Protein AF-A0A368GN37-F1 (afdb_monomer_lite)

Structure (mmCIF, N/CA/C/O backbone):
data_AF-A0A368GN37-F1
#
_entry.id   AF-A0A368GN37-F1
#
loop_
_atom_site.group_PDB
_atom_site.id
_atom_site.type_symbol
_atom_site.label_atom_id
_atom_site.label_alt_id
_atom_site.label_comp_id
_atom_site.label_asym_id
_atom_site.label_entity_id
_atom_site.label_seq_id
_atom_site.pdbx_PDB_ins_code
_atom_site.Cartn_x
_atom_site.Cartn_y
_atom_site.Cartn_z
_atom_site.occupancy
_atom_site.B_iso_or_equiv
_atom_site.auth_seq_id
_atom_site.auth_comp_id
_atom_site.auth_asym_id
_atom_site.auth_atom_id
_atom_site.pdbx_PDB_model_num
ATOM 1 N N . MET A 1 1 ? 44.442 -52.681 -58.283 1.00 58.66 1 MET A N 1
ATOM 2 C CA . MET A 1 1 ? 44.662 -51.226 -58.099 1.00 58.66 1 MET A CA 1
ATOM 3 C C . MET A 1 1 ? 44.224 -50.873 -56.686 1.00 58.66 1 MET A C 1
ATOM 5 O O . MET A 1 1 ? 43.130 -51.268 -56.316 1.00 58.66 1 MET A O 1
ATOM 9 N N . GLY A 1 2 ? 45.077 -50.246 -55.872 1.00 82.31 2 GLY A N 1
ATOM 10 C CA . GLY A 1 2 ? 44.754 -49.971 -54.465 1.00 82.31 2 GLY A CA 1
ATOM 11 C C . GLY A 1 2 ? 43.653 -48.916 -54.324 1.00 82.31 2 GLY A C 1
ATOM 12 O O . GLY A 1 2 ? 43.680 -47.910 -55.033 1.00 82.31 2 GLY A O 1
ATOM 13 N N . ALA A 1 3 ? 42.714 -49.125 -53.399 1.00 83.00 3 ALA A N 1
ATOM 14 C CA . ALA A 1 3 ? 41.571 -48.235 -53.163 1.00 83.00 3 ALA A CA 1
ATOM 15 C C . ALA A 1 3 ? 41.978 -46.760 -52.949 1.00 83.00 3 ALA A C 1
ATOM 17 O O . ALA A 1 3 ? 41.299 -45.848 -53.412 1.00 83.00 3 ALA A O 1
ATOM 18 N N . LEU A 1 4 ? 43.143 -46.514 -52.338 1.00 87.06 4 LEU A N 1
ATOM 19 C CA . LEU A 1 4 ? 43.701 -45.170 -52.136 1.00 87.06 4 LEU A CA 1
ATOM 20 C C . LEU A 1 4 ? 44.080 -44.457 -53.443 1.00 87.06 4 LEU A C 1
ATOM 22 O O . LEU A 1 4 ? 43.890 -43.248 -53.567 1.00 87.06 4 LEU A O 1
ATOM 26 N N . ALA A 1 5 ? 44.583 -45.192 -54.439 1.00 87.25 5 ALA A N 1
ATOM 27 C CA . ALA A 1 5 ? 44.913 -44.618 -55.743 1.00 87.25 5 ALA A CA 1
ATOM 28 C C . ALA A 1 5 ? 43.641 -44.217 -56.505 1.00 87.25 5 ALA A C 1
ATOM 30 O O . ALA A 1 5 ? 43.610 -43.170 -57.150 1.00 87.25 5 ALA A O 1
ATOM 31 N N . GLN A 1 6 ? 42.574 -45.012 -56.376 1.00 87.00 6 GLN A N 1
ATOM 32 C CA . GLN A 1 6 ? 41.261 -44.680 -56.931 1.00 87.00 6 GLN A CA 1
ATOM 33 C C . GLN A 1 6 ? 40.631 -43.474 -56.220 1.00 87.00 6 GLN A C 1
ATOM 35 O O . GLN A 1 6 ? 40.159 -42.563 -56.895 1.00 87.00 6 GLN A O 1
ATOM 40 N N . LEU A 1 7 ? 40.701 -43.400 -54.887 1.00 89.81 7 LEU A N 1
ATOM 41 C CA . LEU A 1 7 ? 40.220 -42.249 -54.115 1.00 89.81 7 LEU A CA 1
ATOM 42 C C . LEU A 1 7 ? 40.955 -40.957 -54.497 1.00 89.81 7 LEU A C 1
ATOM 44 O O . LEU A 1 7 ? 40.316 -39.929 -54.715 1.00 89.81 7 LEU A O 1
ATOM 48 N N . ARG A 1 8 ? 42.282 -41.009 -54.671 1.00 91.81 8 ARG A N 1
ATOM 49 C CA . ARG A 1 8 ? 43.074 -39.855 -55.129 1.00 91.81 8 ARG A CA 1
ATOM 50 C C . ARG A 1 8 ? 42.639 -39.374 -56.512 1.00 91.81 8 ARG A C 1
ATOM 52 O O . ARG A 1 8 ? 42.532 -38.171 -56.730 1.00 91.81 8 ARG A O 1
ATOM 59 N N . LEU A 1 9 ? 42.383 -40.296 -57.440 1.00 89.31 9 LEU A N 1
ATOM 60 C CA . LEU A 1 9 ? 41.909 -39.955 -58.784 1.00 89.31 9 LEU A CA 1
ATOM 61 C C . LEU A 1 9 ? 40.504 -39.345 -58.757 1.00 89.31 9 LEU A C 1
ATOM 63 O O . LEU A 1 9 ? 40.244 -38.397 -59.495 1.00 89.31 9 LEU A O 1
ATOM 67 N N . LEU A 1 10 ? 39.620 -39.844 -57.891 1.00 88.88 10 LEU A N 1
ATOM 68 C CA . LEU A 1 10 ? 38.272 -39.300 -57.716 1.00 88.88 10 LEU A CA 1
ATOM 69 C C . LEU A 1 10 ? 38.299 -37.887 -57.117 1.00 88.88 10 LEU A C 1
ATOM 71 O O . LEU A 1 10 ? 37.650 -36.995 -57.659 1.00 88.88 10 LEU A O 1
ATOM 75 N N . LEU A 1 11 ? 39.100 -37.652 -56.073 1.00 90.56 11 LEU A N 1
ATOM 76 C CA . LEU A 1 11 ? 39.287 -36.314 -55.500 1.00 90.56 11 LEU A CA 1
ATOM 77 C C . LEU A 1 11 ? 39.900 -35.346 -56.515 1.00 90.56 11 LEU A C 1
ATOM 79 O O . LEU A 1 11 ? 39.409 -34.233 -56.668 1.00 90.56 11 LEU A O 1
ATOM 83 N N . TRP A 1 12 ? 40.920 -35.781 -57.261 1.00 91.69 12 TRP A N 1
ATOM 84 C CA . TRP A 1 12 ? 41.546 -34.969 -58.308 1.00 91.69 12 TRP A CA 1
ATOM 85 C C . TRP A 1 12 ? 40.565 -34.610 -59.429 1.00 91.69 12 TRP A C 1
ATOM 87 O O . TRP A 1 12 ? 40.550 -33.476 -59.906 1.00 91.69 12 TRP A O 1
ATOM 97 N N . LYS A 1 13 ? 39.709 -35.558 -59.829 1.00 89.38 13 LYS A N 1
ATOM 98 C CA . LYS A 1 13 ? 38.659 -35.327 -60.825 1.00 89.38 13 LYS A CA 1
ATOM 99 C C . LYS A 1 13 ? 37.629 -34.309 -60.330 1.00 89.38 13 LYS A C 1
ATOM 101 O O . LYS A 1 13 ? 37.296 -33.397 -61.082 1.00 89.38 13 LYS A O 1
ATOM 106 N N . ASN A 1 14 ? 37.156 -34.440 -59.090 1.00 84.50 14 ASN A N 1
ATOM 107 C CA . ASN A 1 14 ? 36.196 -33.501 -58.499 1.00 84.50 14 ASN A CA 1
ATOM 108 C C . ASN A 1 14 ? 36.808 -32.104 -58.314 1.00 84.50 14 ASN A C 1
ATOM 110 O O . ASN A 1 14 ? 36.176 -31.110 -58.656 1.00 84.50 14 ASN A O 1
ATOM 114 N N . TRP A 1 15 ? 38.070 -32.031 -57.891 1.00 84.69 15 TRP A N 1
ATOM 115 C CA . TRP A 1 15 ? 38.825 -30.782 -57.782 1.00 84.69 15 TRP A CA 1
ATOM 116 C C . TRP A 1 15 ? 38.981 -30.070 -59.135 1.00 84.69 15 TRP A C 1
ATOM 118 O O . TRP A 1 15 ? 38.686 -28.884 -59.267 1.00 84.69 15 TRP A O 1
ATOM 128 N N . LEU A 1 16 ? 39.372 -30.806 -60.183 1.00 84.12 16 LEU A N 1
ATOM 129 C CA . LEU A 1 16 ? 39.440 -30.277 -61.551 1.00 84.12 16 LEU A CA 1
ATOM 130 C C . LEU A 1 16 ? 38.079 -29.799 -62.062 1.00 84.12 16 LEU A C 1
ATOM 132 O O . LEU A 1 16 ? 38.025 -28.840 -62.831 1.00 84.12 16 LEU A O 1
ATOM 136 N N . HIS A 1 17 ? 36.990 -30.464 -61.672 1.00 81.19 17 HIS A N 1
ATOM 137 C CA . HIS A 1 17 ? 35.640 -30.044 -62.034 1.00 81.19 17 HIS A CA 1
ATOM 138 C C . HIS A 1 17 ? 35.285 -28.702 -61.382 1.00 81.19 17 HIS A C 1
ATOM 140 O O . HIS A 1 17 ? 34.833 -27.797 -62.078 1.00 81.19 17 HIS A O 1
ATOM 146 N N . GLN A 1 18 ? 35.609 -28.534 -60.098 1.00 77.94 18 GLN A N 1
ATOM 147 C CA . GLN A 1 18 ? 35.370 -27.303 -59.341 1.00 77.94 18 GLN A CA 1
ATOM 148 C C . GLN A 1 18 ? 36.210 -26.112 -59.853 1.00 77.94 18 GLN A C 1
ATOM 150 O O . GLN A 1 18 ? 35.733 -24.978 -59.859 1.00 77.94 18 GLN A O 1
ATOM 155 N N . ILE A 1 19 ? 37.420 -26.357 -60.382 1.00 81.44 19 ILE A N 1
ATOM 156 C CA . ILE A 1 19 ? 38.242 -25.336 -61.072 1.00 81.44 19 ILE A CA 1
ATOM 157 C C . ILE A 1 19 ? 37.618 -24.892 -62.408 1.00 81.44 19 ILE A C 1
ATOM 159 O O . ILE A 1 19 ? 37.764 -23.738 -62.808 1.00 81.44 19 ILE A O 1
ATOM 163 N N . ARG A 1 20 ? 36.919 -25.789 -63.116 1.00 84.75 20 ARG A N 1
ATOM 164 C CA . ARG A 1 20 ? 36.305 -25.501 -64.428 1.00 84.75 20 ARG A CA 1
ATOM 165 C C . ARG A 1 20 ? 34.973 -24.760 -64.332 1.00 84.75 20 ARG A C 1
ATOM 167 O O . ARG A 1 20 ? 34.531 -24.206 -65.334 1.00 84.75 20 ARG A O 1
ATOM 174 N N . SER A 1 21 ? 34.363 -24.715 -63.151 1.00 85.81 21 SER A N 1
ATOM 175 C CA . SER A 1 21 ? 33.169 -23.924 -62.841 1.00 85.81 21 SER A CA 1
ATOM 176 C C . SER A 1 21 ? 33.505 -22.774 -61.876 1.00 85.81 21 SER A C 1
ATOM 178 O O . SER A 1 21 ? 32.954 -22.721 -60.774 1.00 85.81 21 SER A O 1
ATOM 180 N N . PRO A 1 22 ? 34.401 -21.841 -62.254 1.00 81.75 22 PRO A N 1
ATOM 181 C CA . PRO A 1 22 ? 34.971 -20.857 -61.329 1.00 81.75 22 PRO A CA 1
ATOM 182 C C . PRO A 1 22 ? 33.909 -19.959 -60.687 1.00 81.75 22 PRO A C 1
ATOM 184 O O . PRO A 1 22 ? 34.042 -19.577 -59.530 1.00 81.75 22 PRO A O 1
ATOM 187 N N . TRP A 1 23 ? 32.825 -19.666 -61.411 1.00 84.44 23 TRP A N 1
ATOM 188 C CA . TRP A 1 23 ? 31.728 -18.841 -60.909 1.00 84.44 23 TRP A CA 1
ATOM 189 C C . TRP A 1 23 ? 30.905 -19.525 -59.811 1.00 84.44 23 TRP A C 1
ATOM 191 O O . TRP A 1 23 ? 30.542 -18.890 -58.825 1.00 84.44 23 TRP A O 1
ATOM 201 N N . PHE A 1 24 ? 30.639 -20.826 -59.960 1.00 85.19 24 PHE A N 1
ATOM 202 C CA . PHE A 1 24 ? 29.888 -21.598 -58.969 1.00 85.19 24 PHE A CA 1
ATOM 203 C C . PHE A 1 24 ? 30.679 -21.713 -57.662 1.00 85.19 24 PHE A C 1
ATOM 205 O O . PHE A 1 24 ? 30.163 -21.389 -56.598 1.00 85.19 24 PHE A O 1
ATOM 212 N N . THR A 1 25 ? 31.963 -22.059 -57.767 1.00 85.25 25 THR A N 1
ATOM 213 C CA . THR A 1 25 ? 32.883 -22.151 -56.627 1.00 85.25 25 THR A CA 1
ATOM 214 C C . THR A 1 25 ? 33.053 -20.800 -55.931 1.00 85.25 25 THR A C 1
ATOM 216 O O . THR A 1 25 ? 33.043 -20.730 -54.708 1.00 85.25 25 THR A O 1
ATOM 219 N N . LEU A 1 26 ? 33.155 -19.699 -56.686 1.00 89.06 26 LEU A N 1
ATOM 220 C CA . LEU A 1 26 ? 33.231 -18.354 -56.110 1.00 89.06 26 LEU A CA 1
ATOM 221 C C . LEU A 1 26 ? 31.980 -18.022 -55.291 1.00 89.06 26 LEU A C 1
ATOM 223 O O . LEU A 1 26 ? 32.107 -17.535 -54.172 1.00 89.06 26 LEU A O 1
ATOM 227 N N . MET A 1 27 ? 30.786 -18.308 -55.816 1.00 90.69 27 MET A N 1
ATOM 228 C CA . MET A 1 27 ? 29.525 -18.057 -55.109 1.00 90.69 27 MET A CA 1
ATOM 229 C C . MET A 1 27 ? 29.357 -18.940 -53.868 1.00 90.69 27 MET A C 1
ATOM 231 O O . MET A 1 27 ? 28.872 -18.456 -52.847 1.00 90.69 27 MET A O 1
ATOM 235 N N . GLU A 1 28 ? 29.812 -20.195 -53.924 1.00 89.50 28 GLU A N 1
ATOM 236 C CA . GLU A 1 28 ? 29.809 -21.134 -52.794 1.00 89.50 28 GLU A CA 1
ATOM 237 C C . GLU A 1 28 ? 30.607 -20.600 -51.592 1.00 89.50 28 GLU A C 1
ATOM 239 O O . GLU A 1 28 ? 30.175 -20.762 -50.454 1.00 89.50 28 GLU A O 1
ATOM 244 N N . PHE A 1 29 ? 31.717 -19.892 -51.829 1.00 90.12 29 PHE A N 1
ATOM 245 C CA . PHE A 1 29 ? 32.485 -19.227 -50.768 1.00 90.12 29 PHE A CA 1
ATOM 246 C C . PHE A 1 29 ? 31.972 -17.823 -50.431 1.00 90.12 29 PHE A C 1
ATOM 248 O O . PHE A 1 29 ? 31.951 -17.430 -49.263 1.00 90.12 29 PHE A O 1
ATOM 255 N N . PHE A 1 30 ? 31.562 -17.051 -51.437 1.00 94.06 30 PHE A N 1
ATOM 256 C CA . PHE A 1 30 ? 31.175 -15.655 -51.261 1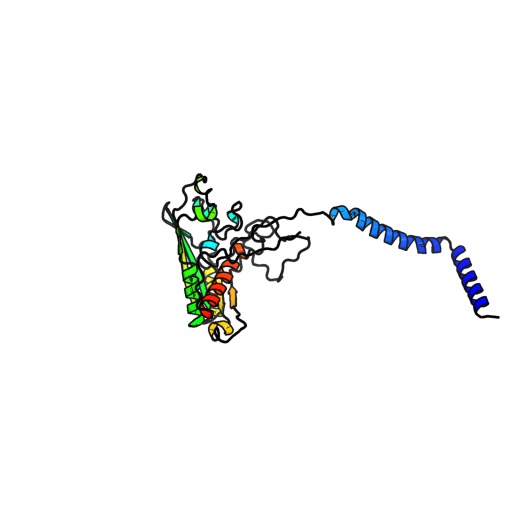.00 94.06 30 PHE A CA 1
ATOM 257 C C . PHE A 1 30 ? 29.865 -15.507 -50.488 1.00 94.06 30 PHE A C 1
ATOM 259 O O . PHE A 1 30 ? 29.777 -14.644 -49.621 1.00 94.06 30 PHE A O 1
ATOM 266 N N . ILE A 1 31 ? 28.862 -16.348 -50.755 1.00 93.88 31 ILE A N 1
ATOM 267 C CA . ILE A 1 31 ? 27.545 -16.237 -50.111 1.00 93.88 31 ILE A CA 1
ATOM 268 C C . ILE A 1 31 ? 27.644 -16.443 -48.587 1.00 93.88 31 ILE A C 1
ATOM 270 O O . ILE A 1 31 ? 27.185 -15.562 -47.855 1.00 93.88 31 ILE A O 1
ATOM 274 N N . PRO A 1 32 ? 28.270 -17.520 -48.065 1.00 94.38 32 PRO A N 1
ATOM 275 C CA . PRO A 1 32 ? 28.460 -17.673 -46.624 1.00 94.38 32 PRO A CA 1
ATOM 276 C C . PRO A 1 32 ? 29.278 -16.532 -46.015 1.00 94.38 32 PRO A C 1
ATOM 278 O O . PRO A 1 32 ? 28.931 -16.029 -44.949 1.00 94.38 32 PRO A O 1
ATOM 281 N N . LEU A 1 33 ? 30.334 -16.085 -46.701 1.00 95.62 33 LEU A N 1
ATOM 282 C CA . LEU A 1 33 ? 31.207 -15.024 -46.201 1.00 95.62 33 LEU A CA 1
ATOM 283 C C . LEU A 1 33 ? 30.486 -13.672 -46.141 1.00 95.62 33 LEU A C 1
ATOM 285 O O . LEU A 1 33 ? 30.645 -12.941 -45.167 1.00 95.62 33 LEU A O 1
ATOM 289 N N . LEU A 1 34 ? 29.641 -13.373 -47.127 1.00 95.62 34 LEU A N 1
ATOM 290 C CA . LEU A 1 34 ? 28.786 -12.191 -47.149 1.00 95.62 34 LEU A CA 1
ATOM 291 C C . LEU A 1 34 ? 27.745 -12.235 -46.025 1.00 95.62 34 LEU A C 1
ATOM 293 O O . LEU A 1 34 ? 27.585 -11.245 -45.320 1.00 95.62 34 LEU A O 1
ATOM 297 N N . LEU A 1 35 ? 27.076 -13.370 -45.803 1.00 95.12 35 LEU A N 1
ATOM 298 C CA . LEU A 1 35 ? 26.099 -13.510 -44.714 1.00 95.12 35 LEU A CA 1
ATOM 299 C C . LEU A 1 35 ? 26.748 -13.344 -43.332 1.00 95.12 35 LEU A C 1
ATOM 301 O O . LEU A 1 35 ? 26.211 -12.632 -42.482 1.00 95.12 35 LEU A O 1
ATOM 305 N N . ILE A 1 36 ? 27.927 -13.939 -43.122 1.00 96.00 36 ILE A N 1
ATOM 306 C CA . ILE A 1 36 ? 28.713 -13.774 -41.891 1.00 96.00 36 ILE A CA 1
ATOM 307 C C . ILE A 1 36 ? 29.129 -12.309 -41.727 1.00 96.00 36 ILE A C 1
ATOM 309 O O . ILE A 1 36 ? 28.911 -11.727 -40.666 1.00 96.00 36 ILE A O 1
ATOM 313 N N . ALA A 1 37 ? 29.677 -11.687 -42.773 1.00 95.69 37 ALA A N 1
ATOM 314 C CA . ALA A 1 37 ? 30.116 -10.295 -42.733 1.00 95.69 37 ALA A CA 1
ATOM 315 C C . ALA A 1 37 ? 28.960 -9.324 -42.464 1.00 95.69 37 ALA A C 1
ATOM 317 O O . ALA A 1 37 ? 29.133 -8.383 -41.697 1.00 95.69 37 ALA A O 1
ATOM 318 N N . ILE A 1 38 ? 27.776 -9.567 -43.033 1.00 96.06 38 ILE A N 1
ATOM 319 C CA . ILE A 1 38 ? 26.574 -8.768 -42.763 1.00 96.06 38 ILE A CA 1
ATOM 320 C C . ILE A 1 38 ? 26.132 -8.949 -41.311 1.00 96.06 38 ILE A C 1
ATOM 322 O O . ILE A 1 38 ? 25.877 -7.956 -40.637 1.00 96.06 38 ILE A O 1
ATOM 326 N N . SER A 1 39 ? 26.085 -10.183 -40.802 1.00 93.00 39 SER A N 1
ATOM 327 C CA . SER A 1 39 ? 25.688 -10.446 -39.413 1.00 93.00 39 SER A CA 1
ATOM 328 C C . SER A 1 39 ? 26.648 -9.800 -38.411 1.00 93.00 39 SER A C 1
ATOM 330 O O . SER A 1 39 ? 26.209 -9.107 -37.496 1.00 93.00 39 SER A O 1
ATOM 332 N N . PHE A 1 40 ? 27.960 -9.986 -38.583 1.00 93.00 40 PHE A N 1
ATOM 333 C CA . PHE A 1 40 ? 28.965 -9.370 -37.712 1.00 93.00 40 PHE A CA 1
ATOM 334 C C . PHE A 1 40 ? 29.037 -7.854 -37.899 1.00 93.00 40 PHE A C 1
ATOM 336 O O . PHE A 1 40 ? 29.187 -7.132 -36.919 1.00 93.00 40 PHE A O 1
ATOM 343 N N . GLY A 1 41 ? 28.893 -7.363 -39.129 1.00 94.00 41 GLY A N 1
ATOM 344 C CA . GLY A 1 41 ? 28.851 -5.936 -39.436 1.00 94.00 41 GLY A CA 1
ATOM 345 C C . GLY A 1 41 ? 27.660 -5.243 -38.781 1.00 94.00 41 GLY A C 1
ATOM 346 O O . GLY A 1 41 ? 27.835 -4.186 -38.184 1.00 94.00 41 GLY A O 1
ATOM 347 N N . LEU A 1 42 ? 26.476 -5.866 -38.809 1.00 92.31 42 LEU A N 1
ATOM 348 C CA . LEU A 1 42 ? 25.297 -5.402 -38.073 1.00 92.31 42 LEU A CA 1
ATOM 349 C C . LEU A 1 42 ? 25.536 -5.441 -36.566 1.00 92.31 42 LEU A C 1
ATOM 351 O O . LEU A 1 42 ? 25.264 -4.456 -35.893 1.00 92.31 42 LEU A O 1
ATOM 355 N N . MET A 1 43 ? 26.087 -6.535 -36.035 1.00 88.19 43 MET A N 1
ATOM 356 C CA . MET A 1 43 ? 26.360 -6.656 -34.602 1.00 88.19 43 MET A CA 1
ATOM 357 C C . MET A 1 43 ? 27.340 -5.581 -34.114 1.00 88.19 43 MET A C 1
ATOM 359 O O . MET A 1 43 ? 27.086 -4.945 -33.100 1.00 88.19 43 MET A O 1
ATOM 363 N N . ILE A 1 44 ? 28.430 -5.335 -34.847 1.00 88.44 44 ILE A N 1
ATOM 364 C CA . ILE A 1 44 ? 29.428 -4.309 -34.512 1.00 88.44 44 ILE A CA 1
ATOM 365 C C . ILE A 1 44 ? 28.859 -2.903 -34.722 1.00 88.44 44 ILE A C 1
ATOM 367 O O . ILE A 1 44 ? 29.054 -2.036 -33.874 1.00 88.44 44 ILE A O 1
ATOM 371 N N . GLY A 1 45 ? 28.149 -2.672 -35.829 1.00 87.50 45 GLY A N 1
ATOM 372 C CA . GLY A 1 45 ? 27.566 -1.372 -36.161 1.00 87.50 45 GLY A CA 1
ATOM 373 C C . GLY A 1 45 ? 26.481 -0.944 -35.177 1.00 87.50 45 GLY A C 1
ATOM 374 O O . GLY A 1 45 ? 26.412 0.224 -34.813 1.00 87.50 45 GLY A O 1
ATOM 375 N N . LEU A 1 46 ? 25.686 -1.899 -34.694 1.00 85.44 46 LEU A N 1
ATOM 376 C CA . LEU A 1 46 ? 24.627 -1.666 -33.714 1.00 85.44 46 LEU A CA 1
ATOM 377 C C . LEU A 1 46 ? 25.115 -1.796 -32.263 1.00 85.44 46 LEU A C 1
ATOM 379 O O . LEU A 1 46 ? 24.373 -1.481 -31.333 1.00 85.44 46 LEU A O 1
ATOM 383 N N . ARG A 1 47 ? 26.365 -2.223 -32.043 1.00 80.12 47 ARG A N 1
ATOM 384 C CA . ARG A 1 47 ? 26.941 -2.414 -30.708 1.00 80.12 47 ARG A CA 1
ATOM 385 C C . ARG A 1 47 ? 26.835 -1.156 -29.852 1.00 80.12 47 ARG A C 1
ATOM 387 O O . ARG A 1 47 ? 26.415 -1.242 -28.711 1.00 80.12 47 ARG A O 1
ATOM 394 N N . GLY A 1 48 ? 27.162 0.014 -30.401 1.00 72.81 48 GLY A N 1
ATOM 395 C CA . GLY A 1 48 ? 27.090 1.283 -29.663 1.00 72.81 48 GLY A CA 1
ATOM 396 C C . GLY A 1 48 ? 25.666 1.746 -29.322 1.00 72.81 48 GLY A C 1
ATOM 397 O O . GLY A 1 48 ? 25.487 2.612 -28.462 1.00 72.81 48 GLY A O 1
ATOM 398 N N . ASP A 1 49 ? 24.652 1.177 -29.976 1.00 73.38 49 ASP A N 1
ATOM 399 C CA . ASP A 1 49 ? 23.247 1.476 -29.703 1.00 73.38 49 ASP A CA 1
ATOM 400 C C . ASP A 1 49 ? 22.632 0.509 -28.687 1.00 73.38 49 ASP A C 1
ATOM 402 O O . ASP A 1 49 ? 21.785 0.936 -27.902 1.00 73.38 49 ASP A O 1
ATOM 406 N N . PHE A 1 50 ? 23.086 -0.750 -28.652 1.00 67.88 50 PHE A N 1
ATOM 407 C CA . PHE A 1 50 ? 22.564 -1.777 -27.740 1.00 67.88 50 PHE A CA 1
ATOM 408 C C . PHE A 1 50 ? 23.427 -2.028 -26.494 1.00 67.88 50 PHE A C 1
ATOM 410 O O . PHE A 1 50 ? 22.882 -2.339 -25.440 1.00 67.88 50 PHE A O 1
ATOM 417 N N . GLU A 1 51 ? 24.748 -1.861 -26.570 1.00 67.31 51 GLU A N 1
ATOM 418 C CA . GLU A 1 51 ? 25.685 -1.974 -25.441 1.00 67.31 51 GLU A CA 1
ATOM 419 C C . GLU A 1 51 ? 26.050 -0.580 -24.912 1.00 67.31 51 GLU A C 1
ATOM 421 O O . GLU A 1 51 ? 27.207 -0.157 -24.945 1.00 67.31 51 GLU A O 1
ATOM 426 N N . ARG A 1 52 ? 25.050 0.182 -24.460 1.00 65.56 52 ARG A N 1
ATOM 427 C CA . ARG A 1 52 ? 25.312 1.426 -23.728 1.00 65.56 52 ARG A CA 1
ATOM 428 C C . ARG A 1 52 ? 25.438 1.121 -22.245 1.00 65.56 52 ARG A C 1
ATOM 430 O O . ARG A 1 52 ? 24.518 0.575 -21.645 1.00 65.56 52 ARG A O 1
ATOM 437 N N . ASP A 1 53 ? 26.549 1.539 -21.647 1.00 62.59 53 ASP A N 1
ATOM 438 C CA . ASP A 1 53 ? 26.685 1.558 -20.194 1.00 62.59 53 ASP A CA 1
ATOM 439 C C . ASP A 1 53 ? 25.693 2.577 -19.622 1.00 62.59 53 ASP A C 1
ATOM 441 O O . ASP A 1 53 ? 25.849 3.797 -19.766 1.00 62.59 53 ASP A O 1
ATOM 445 N N . HIS A 1 54 ? 24.636 2.082 -18.986 1.00 64.75 54 HIS A N 1
ATOM 446 C CA . HIS A 1 54 ? 23.697 2.929 -18.274 1.00 64.75 54 HIS A CA 1
ATOM 447 C C . HIS A 1 54 ? 24.290 3.318 -16.918 1.00 64.75 54 HIS A C 1
ATOM 449 O O . HIS A 1 54 ? 24.864 2.506 -16.192 1.00 64.75 54 HIS A O 1
ATOM 455 N N . ARG A 1 55 ? 24.174 4.602 -16.560 1.00 63.66 55 ARG A N 1
ATOM 456 C CA . ARG A 1 55 ? 24.551 5.048 -15.217 1.00 63.66 55 ARG A CA 1
ATOM 457 C C . ARG A 1 55 ? 23.591 4.410 -14.220 1.00 63.66 55 ARG A C 1
ATOM 459 O O . ARG A 1 55 ? 22.395 4.692 -14.273 1.00 63.66 55 ARG A O 1
ATOM 466 N N . LEU A 1 56 ? 24.142 3.617 -13.302 1.00 65.25 56 LEU A N 1
ATOM 467 C CA . LEU A 1 56 ? 23.435 3.053 -12.154 1.00 65.25 56 LEU A CA 1
ATOM 468 C C . LEU A 1 56 ? 22.589 4.135 -11.477 1.00 65.25 56 LEU A C 1
ATOM 470 O O . LEU A 1 56 ? 23.114 5.130 -10.966 1.00 65.25 56 LEU A O 1
ATOM 474 N N . ARG A 1 57 ? 21.269 3.946 -11.492 1.00 68.56 57 ARG A N 1
ATOM 475 C CA . ARG A 1 57 ? 20.336 4.815 -10.780 1.00 68.56 57 ARG A CA 1
ATOM 476 C C . ARG A 1 57 ? 19.962 4.146 -9.468 1.00 68.56 57 ARG A C 1
ATOM 478 O O . ARG A 1 57 ? 19.265 3.138 -9.456 1.00 68.56 57 ARG A O 1
ATOM 485 N N . ASN A 1 58 ? 20.422 4.732 -8.368 1.00 72.50 58 ASN A N 1
ATOM 486 C CA . ASN A 1 58 ? 20.026 4.296 -7.037 1.00 72.50 58 ASN A CA 1
ATOM 487 C C . ASN A 1 58 ? 18.629 4.839 -6.741 1.00 72.50 58 ASN A C 1
ATOM 489 O O . ASN A 1 58 ? 18.413 6.055 -6.749 1.00 72.50 58 ASN A O 1
ATOM 493 N N . TYR A 1 59 ? 17.689 3.935 -6.493 1.00 73.25 59 TYR A N 1
ATOM 494 C CA . TYR A 1 59 ? 16.372 4.296 -5.993 1.00 73.25 59 TYR A CA 1
ATOM 495 C C . TYR A 1 59 ? 16.435 4.308 -4.469 1.00 73.25 59 TYR A C 1
ATOM 497 O O . TYR A 1 59 ? 16.972 3.362 -3.890 1.00 73.25 59 TYR A O 1
ATOM 505 N N . PRO A 1 60 ? 15.955 5.378 -3.815 1.00 73.12 60 PRO A N 1
ATOM 506 C CA . PRO A 1 60 ? 15.891 5.391 -2.367 1.00 73.12 60 PRO A CA 1
ATOM 507 C C . PRO A 1 60 ? 14.940 4.286 -1.908 1.00 73.12 60 PRO A C 1
ATOM 509 O O . PRO A 1 60 ? 13.843 4.132 -2.445 1.00 73.12 60 PRO A O 1
ATOM 512 N N . GLU A 1 61 ? 15.375 3.521 -0.917 1.00 77.94 61 GLU A N 1
ATOM 513 C CA . GLU A 1 61 ? 14.485 2.644 -0.169 1.00 77.94 61 GLU A CA 1
ATOM 514 C C . GLU A 1 61 ? 13.470 3.486 0.609 1.00 77.94 61 GLU A C 1
ATOM 516 O O . GLU A 1 61 ? 13.786 4.576 1.098 1.00 77.94 61 GLU A O 1
ATOM 521 N N . TRP A 1 62 ? 12.238 2.988 0.719 1.00 82.44 62 TRP A N 1
ATOM 522 C CA . TRP A 1 62 ? 11.218 3.628 1.540 1.00 82.44 62 TRP A CA 1
ATOM 523 C C . TRP A 1 62 ? 10.546 2.606 2.463 1.00 82.44 62 TRP A C 1
ATOM 525 O O . TRP A 1 62 ? 10.340 1.443 2.090 1.00 82.44 62 TRP A O 1
ATOM 535 N N . PRO A 1 63 ? 10.222 3.005 3.704 1.00 81.38 63 PRO A N 1
ATOM 536 C CA . PRO A 1 63 ? 9.584 2.110 4.652 1.00 81.38 63 PRO A CA 1
ATOM 537 C C . PRO A 1 63 ? 8.116 1.885 4.281 1.00 81.38 63 PRO A C 1
ATOM 539 O O . PRO A 1 63 ? 7.401 2.827 3.944 1.00 81.38 63 PRO A O 1
ATOM 542 N N . VAL A 1 64 ? 7.660 0.636 4.407 1.00 89.31 64 VAL A N 1
ATOM 543 C CA . VAL A 1 64 ? 6.237 0.277 4.360 1.00 89.31 64 VAL A CA 1
ATOM 544 C C . VAL A 1 64 ? 5.851 -0.195 5.757 1.00 89.31 64 VAL A C 1
ATOM 546 O O . VAL A 1 64 ? 6.271 -1.266 6.203 1.00 89.31 64 VAL A O 1
ATOM 549 N N . MET A 1 65 ? 5.081 0.616 6.478 1.00 89.44 65 MET A N 1
ATOM 550 C CA . MET A 1 65 ? 4.795 0.405 7.901 1.00 89.44 65 MET A CA 1
ATOM 551 C C . MET A 1 65 ? 3.521 -0.420 8.135 1.00 89.44 65 MET A C 1
ATOM 553 O O . MET A 1 65 ? 3.373 -1.061 9.183 1.00 89.44 65 MET A O 1
ATOM 557 N N . GLY A 1 66 ? 2.598 -0.419 7.171 1.00 92.50 66 GLY A N 1
ATOM 558 C CA . GLY A 1 66 ? 1.254 -0.977 7.314 1.00 92.50 66 GLY A CA 1
ATOM 559 C C . GLY A 1 66 ? 0.435 -0.206 8.348 1.00 92.50 66 GLY A C 1
ATOM 560 O O . GLY A 1 66 ? -0.106 -0.812 9.277 1.00 92.50 66 GLY A O 1
ATOM 561 N N . SER A 1 67 ? 0.449 1.125 8.258 1.00 93.31 67 SER A N 1
ATOM 562 C CA . SER A 1 67 ? -0.231 2.053 9.172 1.00 93.31 67 SER A CA 1
ATOM 563 C C . SER A 1 67 ? -0.593 3.365 8.470 1.00 93.31 67 SER A C 1
ATOM 565 O O . SER A 1 67 ? -0.226 3.578 7.314 1.00 93.31 67 SER A O 1
ATOM 567 N N . ALA A 1 68 ? -1.285 4.281 9.161 1.00 93.00 68 ALA A N 1
ATOM 568 C CA . ALA A 1 68 ? -1.684 5.559 8.556 1.00 93.00 68 ALA A CA 1
ATOM 569 C C . ALA A 1 68 ? -0.507 6.451 8.128 1.00 93.00 68 ALA A C 1
ATOM 571 O O . ALA A 1 68 ? -0.703 7.354 7.318 1.00 93.00 68 ALA A O 1
ATOM 572 N N . TYR A 1 69 ? 0.709 6.204 8.632 1.00 91.44 69 TYR A N 1
ATOM 573 C CA . TYR A 1 69 ? 1.906 6.909 8.169 1.00 91.44 69 TYR A CA 1
ATOM 574 C C . TYR A 1 69 ? 2.141 6.701 6.670 1.00 91.44 69 TYR A C 1
ATOM 576 O O . TYR A 1 69 ? 2.444 7.665 5.971 1.00 91.44 69 TYR A O 1
ATOM 584 N N . ASP A 1 70 ? 1.907 5.491 6.154 1.00 91.88 70 ASP A N 1
ATOM 585 C CA . ASP A 1 70 ? 2.086 5.169 4.732 1.00 91.88 70 ASP A CA 1
ATOM 586 C C . ASP A 1 70 ? 1.174 6.006 3.819 1.00 91.88 70 ASP A C 1
ATOM 588 O O . ASP A 1 70 ? 1.496 6.234 2.656 1.00 91.88 70 ASP A O 1
ATOM 592 N N . LEU A 1 71 ? 0.038 6.492 4.339 1.00 90.88 71 LEU A N 1
ATOM 593 C CA . LEU A 1 71 ? -0.927 7.272 3.562 1.00 90.88 71 LEU A CA 1
ATOM 594 C C . LEU A 1 71 ? -0.368 8.638 3.153 1.00 90.88 71 LEU A C 1
ATOM 596 O O . LEU A 1 71 ? -0.770 9.166 2.121 1.00 90.88 71 LEU A O 1
ATOM 600 N N . ILE A 1 72 ? 0.557 9.193 3.941 1.00 89.00 72 ILE A N 1
ATOM 601 C CA . ILE A 1 72 ? 1.142 10.526 3.729 1.00 89.00 72 ILE A CA 1
ATOM 602 C C . ILE A 1 72 ? 2.664 10.497 3.535 1.00 89.00 72 ILE A C 1
ATOM 604 O O . ILE A 1 72 ? 3.255 11.524 3.207 1.00 89.00 72 ILE A O 1
ATOM 608 N N . MET A 1 73 ? 3.320 9.354 3.747 1.00 88.38 73 MET A N 1
ATOM 609 C CA . MET A 1 73 ? 4.767 9.223 3.587 1.00 88.38 73 MET A CA 1
ATOM 610 C C . MET A 1 73 ? 5.118 9.094 2.096 1.00 88.38 73 MET A C 1
ATOM 612 O O . MET A 1 73 ? 4.668 8.151 1.444 1.00 88.38 73 MET A O 1
ATOM 616 N N . PRO A 1 74 ? 5.915 10.002 1.512 1.00 88.06 74 PRO A N 1
ATOM 617 C CA . PRO A 1 74 ? 6.374 9.840 0.142 1.00 88.06 74 PRO A CA 1
ATOM 618 C C . PRO A 1 74 ? 7.517 8.823 0.070 1.00 88.06 74 PRO A C 1
ATOM 620 O O . PRO A 1 74 ? 8.331 8.709 0.984 1.00 88.06 74 PRO A O 1
ATOM 623 N N . THR A 1 75 ? 7.633 8.136 -1.065 1.00 86.44 75 THR A N 1
ATOM 624 C CA . THR A 1 75 ? 8.780 7.246 -1.345 1.00 86.44 75 THR A CA 1
ATOM 625 C C . THR A 1 75 ? 10.085 8.011 -1.568 1.00 86.44 75 THR A C 1
ATOM 627 O O . THR A 1 75 ? 11.175 7.457 -1.475 1.00 86.44 75 THR A O 1
ATOM 630 N N . ASN A 1 76 ? 9.983 9.302 -1.888 1.00 84.19 76 ASN A N 1
ATOM 631 C CA . ASN A 1 76 ? 11.113 10.189 -2.095 1.00 84.19 76 ASN A CA 1
ATOM 632 C C . ASN A 1 76 ? 10.736 11.589 -1.597 1.00 84.19 76 ASN A C 1
ATOM 634 O O . ASN A 1 76 ? 9.761 12.176 -2.063 1.00 84.19 76 ASN A O 1
ATOM 638 N N . SER A 1 77 ? 11.527 12.145 -0.680 1.00 76.69 77 SER A N 1
ATOM 639 C CA . SER A 1 77 ? 11.297 13.472 -0.090 1.00 76.69 77 SER A CA 1
ATOM 640 C C . SER A 1 77 ? 11.282 14.607 -1.121 1.00 76.69 77 SER A C 1
ATOM 642 O O . SER A 1 77 ? 10.609 15.617 -0.924 1.00 76.69 77 SER A O 1
ATOM 644 N N . SER A 1 78 ? 11.976 14.430 -2.249 1.00 79.50 78 SER A N 1
ATOM 645 C CA . SER A 1 78 ? 11.980 15.381 -3.369 1.00 79.50 78 SER A CA 1
ATOM 646 C C . SER A 1 78 ? 10.753 15.246 -4.280 1.00 79.50 78 SER A C 1
ATOM 648 O O . SER A 1 78 ? 10.516 16.111 -5.118 1.00 79.50 78 SER A O 1
ATOM 650 N N . ARG A 1 79 ? 9.978 14.162 -4.142 1.00 79.94 79 ARG A N 1
ATOM 651 C CA . ARG A 1 79 ? 8.778 13.852 -4.932 1.00 79.94 79 ARG A CA 1
ATOM 652 C C . ARG A 1 79 ? 7.590 13.541 -4.010 1.00 79.94 79 ARG A C 1
ATOM 654 O O . ARG A 1 79 ? 7.235 12.370 -3.839 1.00 79.94 79 ARG A O 1
ATOM 661 N N . PRO A 1 80 ? 6.965 14.563 -3.394 1.00 78.56 80 PRO A N 1
ATOM 662 C CA . PRO A 1 80 ? 5.823 14.363 -2.496 1.00 78.56 80 PRO A CA 1
ATOM 663 C C . PRO A 1 80 ? 4.609 13.719 -3.175 1.00 78.56 80 PRO A C 1
ATOM 665 O O . PRO A 1 80 ? 3.841 13.015 -2.524 1.00 78.56 80 PRO A O 1
ATOM 668 N N . ASP A 1 81 ? 4.493 13.866 -4.497 1.00 79.06 81 ASP A N 1
ATOM 669 C CA . ASP A 1 81 ? 3.478 13.223 -5.335 1.00 79.06 81 ASP A CA 1
ATOM 670 C C . ASP A 1 81 ? 3.567 11.686 -5.345 1.00 79.06 81 ASP A C 1
ATOM 672 O O . ASP A 1 81 ? 2.658 11.014 -5.837 1.00 79.06 81 ASP A O 1
ATOM 676 N N . SER A 1 82 ? 4.655 11.122 -4.809 1.00 84.38 82 SER A N 1
ATOM 677 C CA . SER A 1 82 ? 4.843 9.678 -4.668 1.00 84.38 82 SER A CA 1
ATOM 678 C C . SER A 1 82 ? 4.136 9.053 -3.462 1.00 84.38 82 SER A C 1
ATOM 680 O O . SER A 1 82 ? 4.086 7.829 -3.383 1.00 84.38 82 SER A O 1
ATOM 682 N N . ALA A 1 83 ? 3.595 9.836 -2.526 1.00 87.31 83 ALA A N 1
ATOM 683 C CA . ALA A 1 83 ? 2.760 9.300 -1.448 1.00 87.31 83 ALA A CA 1
ATOM 684 C C . ALA A 1 83 ? 1.394 8.817 -1.979 1.00 87.31 83 ALA A C 1
ATOM 686 O O . ALA A 1 83 ? 0.946 9.238 -3.050 1.00 87.31 83 ALA A O 1
ATOM 687 N N . ILE A 1 84 ? 0.709 7.961 -1.212 1.00 88.69 84 ILE A N 1
ATOM 688 C CA . ILE A 1 84 ? -0.662 7.512 -1.528 1.00 88.69 84 ILE A CA 1
ATOM 689 C C . ILE A 1 84 ? -1.596 8.726 -1.619 1.00 88.69 84 ILE A C 1
ATOM 691 O O . ILE A 1 84 ? -2.292 8.925 -2.619 1.00 88.69 84 ILE A O 1
ATOM 695 N N . LEU A 1 85 ? -1.560 9.573 -0.590 1.00 86.75 85 LEU A N 1
ATOM 696 C CA . LEU A 1 85 ? -2.184 10.884 -0.579 1.00 86.75 85 LEU A CA 1
ATOM 697 C C . LEU A 1 85 ? -1.092 11.945 -0.676 1.00 86.75 85 LEU A C 1
ATOM 699 O O . LEU A 1 85 ? -0.235 12.034 0.198 1.00 86.75 85 LEU A O 1
ATOM 703 N N . ASP A 1 86 ? -1.134 12.749 -1.737 1.00 82.00 86 ASP A N 1
ATOM 704 C CA . ASP A 1 86 ? -0.144 13.801 -1.970 1.00 82.00 86 ASP A CA 1
ATOM 705 C C . ASP A 1 86 ? -0.198 14.849 -0.837 1.00 82.00 86 ASP A C 1
ATOM 707 O O . ASP A 1 86 ? -1.175 15.599 -0.735 1.00 82.00 86 ASP A O 1
ATOM 711 N N . PRO A 1 87 ? 0.839 14.935 0.019 1.00 78.06 87 PRO A N 1
ATOM 712 C CA . PRO A 1 87 ? 0.831 15.804 1.188 1.00 78.06 87 PRO A CA 1
ATOM 713 C C . PRO A 1 87 ? 0.746 17.274 0.795 1.00 78.06 87 PRO A C 1
ATOM 715 O O . PRO A 1 87 ? 0.116 18.067 1.490 1.00 78.06 87 PRO A O 1
ATOM 718 N N . ILE A 1 88 ? 1.353 17.660 -0.331 1.00 76.44 88 ILE A N 1
ATOM 719 C CA . ILE A 1 88 ? 1.336 19.051 -0.768 1.00 76.44 88 ILE A CA 1
ATOM 720 C C . ILE A 1 88 ? -0.072 19.425 -1.202 1.00 76.44 88 ILE A C 1
ATOM 722 O O . ILE A 1 88 ? -0.580 20.436 -0.724 1.00 76.44 88 ILE A O 1
ATOM 726 N N . SER A 1 89 ? -0.752 18.615 -2.019 1.00 75.31 89 SER A N 1
ATOM 727 C CA . SER A 1 89 ? -2.141 18.913 -2.400 1.00 75.31 89 SER A CA 1
ATOM 728 C C . SER A 1 89 ? -3.091 18.881 -1.197 1.00 75.31 89 SER A C 1
ATOM 730 O O . SER A 1 89 ? -3.929 19.766 -1.050 1.00 75.31 89 SER A O 1
ATOM 732 N N . LEU A 1 90 ? -2.921 17.918 -0.283 1.00 75.50 90 LEU A N 1
ATOM 733 C CA . LEU A 1 90 ? -3.726 17.809 0.942 1.00 75.50 90 LEU A CA 1
ATOM 734 C C . LEU A 1 90 ? -3.601 19.041 1.850 1.00 75.50 90 LEU A C 1
ATOM 736 O O . LEU A 1 90 ? -4.575 19.510 2.452 1.00 75.50 90 LEU A O 1
ATOM 740 N N . PHE A 1 91 ? -2.383 19.552 1.999 1.00 73.19 91 PHE A N 1
ATOM 741 C CA . PHE A 1 91 ? -2.066 20.544 3.020 1.00 73.19 91 PHE A CA 1
ATOM 742 C C . PHE A 1 91 ? -2.049 21.980 2.475 1.00 73.19 91 PHE A C 1
ATOM 744 O O . PHE A 1 91 ? -2.324 22.905 3.238 1.00 73.19 91 PHE A O 1
ATOM 751 N N . SER A 1 92 ? -1.889 22.176 1.161 1.00 66.06 92 SER A N 1
ATOM 752 C CA . SER A 1 92 ? -1.830 23.498 0.502 1.00 66.06 92 SER A CA 1
ATOM 753 C C . SER A 1 92 ? -3.177 24.178 0.214 1.00 66.06 92 SER A C 1
ATOM 755 O O . SER A 1 92 ? -3.188 25.258 -0.369 1.00 66.06 92 SER A O 1
ATOM 757 N N . ASN A 1 93 ? -4.316 23.605 0.630 1.00 60.50 93 ASN A N 1
ATOM 758 C CA . ASN A 1 93 ? -5.659 24.162 0.367 1.00 60.50 93 ASN A CA 1
ATOM 759 C C . ASN A 1 93 ? -6.014 24.283 -1.131 1.00 60.50 93 ASN A C 1
ATOM 761 O O . ASN A 1 93 ? -6.903 25.050 -1.498 1.00 60.50 93 ASN A O 1
ATOM 765 N N . THR A 1 94 ? -5.311 23.556 -1.999 1.00 58.25 94 THR A N 1
ATOM 766 C CA . THR A 1 94 ? -5.661 23.455 -3.416 1.00 58.25 94 THR A CA 1
ATOM 767 C C . THR A 1 94 ? -6.838 22.491 -3.558 1.00 58.25 94 THR A C 1
ATOM 769 O O . THR A 1 94 ? -6.869 21.439 -2.917 1.00 58.25 94 THR A O 1
ATOM 772 N N . SER A 1 95 ? -7.856 22.867 -4.336 1.00 54.09 95 SER A N 1
ATOM 773 C CA . SER A 1 95 ? -9.017 22.007 -4.570 1.00 54.09 95 SER A CA 1
ATOM 774 C C . SER A 1 95 ? -8.555 20.711 -5.233 1.00 54.09 95 SER A C 1
ATOM 776 O O . SER A 1 95 ? -8.047 20.717 -6.351 1.00 54.09 95 SER A O 1
ATOM 778 N N . MET A 1 96 ? -8.708 19.587 -4.535 1.00 60.22 96 MET A N 1
ATOM 779 C CA . MET A 1 96 ? -8.564 18.277 -5.158 1.00 60.22 96 MET A CA 1
ATOM 780 C C . MET A 1 96 ? -9.892 17.949 -5.832 1.00 60.22 96 MET A C 1
ATOM 782 O O . MET A 1 96 ? -10.836 17.552 -5.154 1.00 60.22 96 MET A O 1
ATOM 786 N N . ASP A 1 97 ? -9.965 18.104 -7.153 1.00 55.38 97 ASP A N 1
ATOM 787 C CA . ASP A 1 97 ? -11.191 17.851 -7.929 1.00 55.38 97 ASP A CA 1
ATOM 788 C C . ASP A 1 97 ? -11.730 16.415 -7.748 1.00 55.38 97 ASP A C 1
ATOM 790 O O . ASP A 1 97 ? -12.922 16.166 -7.908 1.00 55.38 97 ASP A O 1
ATOM 794 N N . CYS A 1 98 ? -10.865 15.466 -7.363 1.00 69.88 98 CYS A N 1
ATOM 795 C CA . CYS A 1 98 ? -11.242 14.106 -6.985 1.00 69.88 98 CYS A CA 1
ATOM 796 C C . CYS A 1 98 ? -10.259 13.525 -5.953 1.00 69.88 98 CYS A C 1
ATOM 798 O O . CYS A 1 98 ? -9.169 13.058 -6.292 1.00 69.88 98 CYS A O 1
ATOM 800 N N . ALA A 1 99 ? -10.631 13.567 -4.675 1.00 69.69 99 ALA A N 1
ATOM 801 C CA . ALA A 1 99 ? -9.844 12.979 -3.594 1.00 69.69 99 ALA A CA 1
ATOM 802 C C . ALA A 1 99 ? -9.917 11.435 -3.607 1.00 69.69 99 ALA A C 1
ATOM 804 O O . ALA A 1 99 ? -11.000 10.868 -3.754 1.00 69.69 99 ALA A O 1
ATOM 805 N N . PHE A 1 100 ? -8.770 10.760 -3.422 1.00 73.69 100 PHE A N 1
ATOM 806 C CA . PHE A 1 100 ? -8.642 9.286 -3.419 1.00 73.69 100 PHE A CA 1
ATOM 807 C C . PHE A 1 100 ? -9.466 8.601 -2.316 1.00 73.69 100 PHE A C 1
ATOM 809 O O . PHE A 1 100 ? -9.958 7.493 -2.518 1.00 73.69 100 PHE A O 1
ATOM 816 N N . LEU A 1 101 ? -9.612 9.269 -1.169 1.00 83.50 101 LEU A N 1
ATOM 817 C CA . LEU A 1 101 ? -10.363 8.823 0.006 1.00 83.50 101 LEU A CA 1
ATOM 818 C C . LEU A 1 101 ? -11.199 9.983 0.564 1.00 83.50 101 LEU A C 1
ATOM 820 O O . LEU A 1 101 ? -10.999 11.135 0.169 1.00 83.50 101 LEU A O 1
ATOM 824 N N . ASN A 1 102 ? -12.128 9.682 1.477 1.00 85.81 102 ASN A N 1
ATOM 825 C CA . ASN A 1 102 ? -12.968 10.700 2.105 1.00 85.81 102 ASN A CA 1
ATOM 826 C C . ASN A 1 102 ? -12.134 11.588 3.036 1.00 85.81 102 ASN A C 1
ATOM 828 O O . ASN A 1 102 ? -11.682 11.152 4.094 1.00 85.81 102 ASN A O 1
ATOM 832 N N . LEU A 1 103 ? -11.924 12.830 2.616 1.00 84.31 103 LEU A N 1
ATOM 833 C CA . LEU A 1 103 ? -11.072 13.796 3.290 1.00 84.31 103 LEU A CA 1
ATOM 834 C C . LEU A 1 103 ? -11.916 14.986 3.722 1.00 84.31 103 LEU A C 1
ATOM 836 O O . LEU A 1 103 ? -12.531 15.657 2.894 1.00 84.31 103 LEU A O 1
ATOM 840 N N . THR A 1 104 ? -11.908 15.268 5.018 1.00 84.25 104 THR A N 1
ATOM 841 C CA . THR A 1 104 ? -12.580 16.423 5.606 1.00 84.25 104 THR A CA 1
ATOM 842 C C . THR A 1 104 ? -11.539 17.324 6.260 1.00 84.25 104 THR A C 1
ATOM 844 O O . THR A 1 104 ? -10.598 16.876 6.912 1.00 84.25 104 THR A O 1
ATOM 847 N N . ARG A 1 105 ? -11.644 18.632 6.028 1.00 77.56 105 ARG A N 1
ATOM 848 C CA . ARG A 1 105 ? -10.714 19.615 6.591 1.00 77.56 105 ARG A CA 1
ATOM 849 C C . ARG A 1 105 ? -11.400 20.344 7.742 1.00 77.56 105 ARG A C 1
ATOM 851 O O . ARG A 1 105 ? -12.430 20.981 7.537 1.00 77.56 105 ARG A O 1
ATOM 858 N N . GLU A 1 106 ? -10.812 20.279 8.932 1.00 76.06 106 GLU A N 1
ATOM 859 C CA . GLU A 1 106 ? -11.276 21.015 10.111 1.00 76.06 106 GLU A CA 1
ATOM 860 C C . GLU A 1 106 ? -10.494 22.329 10.238 1.00 76.06 106 GLU A C 1
ATOM 862 O O . GLU A 1 106 ? -9.452 22.426 10.892 1.00 76.06 106 GLU A O 1
ATOM 867 N N . GLY A 1 107 ? -10.993 23.364 9.557 1.00 71.25 107 GLY A N 1
ATOM 868 C CA . GLY A 1 107 ? -10.395 24.701 9.573 1.00 71.25 107 GLY A CA 1
ATOM 869 C C . GLY A 1 107 ? -8.983 24.746 8.971 1.00 71.25 107 GLY A C 1
ATOM 870 O O . GLY A 1 107 ? -8.702 24.103 7.962 1.00 71.25 107 GLY A O 1
ATOM 871 N N . ALA A 1 108 ? -8.094 25.544 9.570 1.00 67.06 108 ALA A N 1
ATOM 872 C CA . ALA A 1 108 ? -6.693 25.669 9.144 1.00 67.06 108 ALA A CA 1
ATOM 873 C C . ALA A 1 108 ? -5.742 24.690 9.863 1.00 67.06 108 ALA A C 1
ATOM 875 O O . ALA A 1 108 ? -4.588 24.548 9.466 1.00 67.06 108 ALA A O 1
ATOM 876 N N . ASP A 1 109 ? -6.215 24.030 10.924 1.00 75.44 109 ASP A N 1
ATOM 877 C CA . ASP A 1 109 ? -5.355 23.340 11.886 1.00 75.44 109 ASP A CA 1
ATOM 878 C C . ASP A 1 109 ? -5.300 21.817 11.691 1.00 75.44 109 ASP A C 1
ATOM 880 O O . ASP A 1 109 ? -4.324 21.203 12.127 1.00 75.44 109 ASP A O 1
ATOM 884 N N . GLY A 1 110 ? -6.292 21.202 11.035 1.00 81.12 110 GLY A N 1
ATOM 885 C CA . GLY A 1 110 ? -6.415 19.744 10.974 1.00 81.12 110 GLY A CA 1
ATOM 886 C C . GLY A 1 110 ? -6.967 19.189 9.664 1.00 81.12 110 GLY A C 1
ATOM 887 O O . GLY A 1 110 ? -7.845 19.779 9.031 1.00 81.12 110 GLY A O 1
ATOM 888 N N . VAL A 1 111 ? -6.464 18.017 9.277 1.00 87.94 111 VAL A N 1
ATOM 889 C CA . VAL A 1 111 ? -7.020 17.194 8.192 1.00 87.94 111 VAL A CA 1
ATOM 890 C C . VAL A 1 111 ? -7.483 15.866 8.772 1.00 87.94 111 VAL A C 1
ATOM 892 O O . VAL A 1 111 ? -6.700 15.186 9.433 1.00 87.94 111 VAL A O 1
ATOM 895 N N . HIS A 1 112 ? -8.730 15.499 8.492 1.00 90.56 112 HIS A N 1
ATOM 896 C CA . HIS A 1 112 ? -9.332 14.220 8.842 1.00 90.56 112 HIS A CA 1
ATOM 897 C C . HIS A 1 112 ? -9.504 13.360 7.600 1.00 90.56 112 HIS A C 1
ATOM 899 O O . HIS A 1 112 ? -9.923 13.826 6.538 1.00 90.56 112 HIS A O 1
ATOM 905 N N . LEU A 1 113 ? -9.163 12.090 7.743 1.00 91.38 113 LEU A N 1
ATOM 906 C CA . LEU A 1 113 ? -9.247 11.094 6.696 1.00 91.38 113 LEU A CA 1
ATOM 907 C C . LEU A 1 113 ? -10.049 9.901 7.201 1.00 91.38 113 LEU A C 1
ATOM 909 O O . LEU A 1 113 ? -9.591 9.194 8.103 1.00 91.38 113 LEU A O 1
ATOM 913 N N . ASP A 1 114 ? -11.173 9.622 6.549 1.00 92.75 114 ASP A N 1
ATOM 914 C CA . ASP A 1 114 ? -11.904 8.381 6.774 1.00 92.75 114 ASP A CA 1
ATOM 915 C C . ASP A 1 114 ? -11.428 7.318 5.792 1.00 92.75 114 ASP A C 1
ATOM 917 O O . ASP A 1 114 ? -11.486 7.476 4.567 1.00 92.75 114 ASP A O 1
ATOM 921 N N . VAL A 1 115 ? -10.988 6.199 6.352 1.00 93.94 115 VAL A N 1
ATOM 922 C CA . VAL A 1 115 ? -10.607 5.009 5.601 1.00 93.94 115 VAL A CA 1
ATOM 923 C C . VAL A 1 115 ? -11.538 3.875 6.007 1.00 93.94 115 VAL A C 1
ATOM 925 O O . VAL A 1 115 ? -11.938 3.750 7.164 1.00 93.94 115 VAL A O 1
ATOM 928 N N . LYS A 1 116 ? -11.927 3.041 5.053 1.00 95.81 116 LYS A N 1
ATOM 929 C CA . LYS A 1 116 ? -12.739 1.853 5.284 1.00 95.81 116 LYS A CA 1
ATOM 930 C C . LYS A 1 116 ? -12.065 0.642 4.660 1.00 95.81 116 LYS A C 1
ATOM 932 O O . LYS A 1 116 ? -11.697 0.665 3.485 1.00 95.81 116 LYS A O 1
ATOM 937 N N . LEU A 1 117 ? -11.968 -0.430 5.437 1.00 96.88 117 LEU A N 1
ATOM 938 C CA . LEU A 1 117 ? -11.650 -1.763 4.939 1.00 96.88 117 LEU A CA 1
ATOM 939 C C . LEU A 1 117 ? -12.850 -2.681 5.124 1.00 96.88 117 LEU A C 1
ATOM 941 O O . LEU A 1 117 ? -13.546 -2.637 6.139 1.00 96.88 117 LEU A O 1
ATOM 945 N N . ILE A 1 118 ? -13.082 -3.530 4.136 1.00 97.75 118 ILE A N 1
ATOM 946 C CA . ILE A 1 118 ? -14.101 -4.574 4.214 1.00 97.75 118 ILE A CA 1
ATOM 947 C C . ILE A 1 118 ? -13.438 -5.939 4.239 1.00 97.75 118 ILE A C 1
ATOM 949 O O . ILE A 1 118 ? -12.344 -6.098 3.700 1.00 97.75 118 ILE A O 1
ATOM 953 N N . TYR A 1 119 ? -14.066 -6.921 4.873 1.00 98.19 119 TYR A N 1
ATOM 954 C CA . TYR A 1 119 ? -13.504 -8.266 4.917 1.00 98.19 119 TYR A CA 1
ATOM 955 C C . TYR A 1 119 ? -14.558 -9.368 4.937 1.00 98.19 119 TYR A C 1
ATOM 957 O O . TYR A 1 119 ? -15.688 -9.145 5.363 1.00 98.19 119 TYR A O 1
ATOM 965 N N . ALA A 1 120 ? -14.163 -10.562 4.505 1.00 97.81 120 ALA A N 1
ATOM 966 C CA . ALA A 1 120 ? -14.953 -11.787 4.585 1.00 97.81 120 ALA A CA 1
ATOM 967 C C . ALA A 1 120 ? -14.033 -13.019 4.726 1.00 97.81 120 ALA A C 1
ATOM 969 O O . ALA A 1 120 ? -12.907 -12.976 4.225 1.00 97.81 120 ALA A O 1
ATOM 970 N N . PRO A 1 121 ? -14.480 -14.123 5.349 1.00 97.62 121 PRO A N 1
ATOM 971 C CA . PRO A 1 121 ? -15.708 -14.247 6.137 1.00 97.62 121 PRO A CA 1
ATOM 972 C C . PRO A 1 121 ? -15.561 -13.629 7.540 1.00 97.62 121 PRO A C 1
ATOM 974 O O . PRO A 1 121 ? -14.448 -13.361 8.010 1.00 97.62 121 PRO A O 1
ATOM 977 N N . ILE A 1 122 ? -16.682 -13.422 8.236 1.00 96.44 122 ILE A N 1
ATOM 978 C CA . ILE A 1 122 ? -16.684 -13.038 9.654 1.00 96.44 122 ILE A CA 1
ATOM 979 C C . ILE A 1 122 ? -16.405 -14.276 10.512 1.00 96.44 122 ILE A C 1
ATOM 981 O O . ILE A 1 122 ? -17.266 -15.131 10.693 1.00 96.44 122 ILE A O 1
ATOM 985 N N . THR A 1 123 ? -15.217 -14.332 11.110 1.00 95.81 123 THR A N 1
ATOM 986 C CA . THR A 1 123 ? -14.869 -15.267 12.186 1.00 95.81 123 THR A CA 1
ATOM 987 C C . THR A 1 123 ? -14.212 -14.498 13.328 1.00 95.81 123 THR A C 1
ATOM 989 O O . THR A 1 123 ? -13.837 -13.331 13.175 1.00 95.81 123 THR A O 1
ATOM 992 N N . ASP A 1 124 ? -14.055 -15.121 14.496 1.00 94.62 124 ASP A N 1
ATOM 993 C CA . ASP A 1 124 ? -13.378 -14.463 15.619 1.00 94.62 124 ASP A CA 1
ATOM 994 C C . ASP A 1 124 ? -11.915 -14.132 15.287 1.00 94.62 124 ASP A C 1
ATOM 996 O O . ASP A 1 124 ? -11.411 -13.070 15.667 1.00 94.62 124 ASP A O 1
ATOM 1000 N N . THR A 1 125 ? -11.255 -14.987 14.500 1.00 94.19 125 THR A N 1
ATOM 1001 C CA . THR A 1 125 ? -9.882 -14.774 14.033 1.00 94.19 125 THR A CA 1
ATOM 1002 C C . THR A 1 125 ? -9.789 -13.610 13.052 1.00 94.19 125 THR A C 1
ATOM 1004 O O . THR A 1 125 ? -8.980 -12.702 13.260 1.00 94.19 125 THR A O 1
ATOM 1007 N N . THR A 1 126 ? -10.630 -13.583 12.009 1.00 96.00 126 THR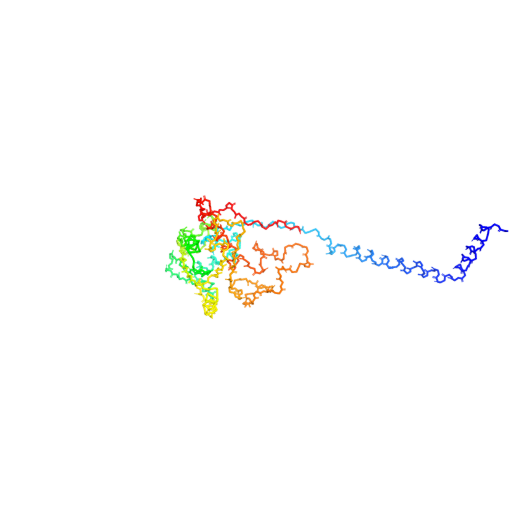 A N 1
ATOM 1008 C CA . THR A 1 126 ? -10.598 -12.497 11.013 1.00 96.00 126 THR A CA 1
ATOM 1009 C C . THR A 1 126 ? -11.000 -11.164 11.635 1.00 96.00 126 THR A C 1
ATOM 1011 O O . THR A 1 126 ? -10.346 -10.152 11.382 1.00 96.00 126 THR A O 1
ATOM 1014 N N . ARG A 1 127 ? -11.985 -11.155 12.544 1.00 96.56 127 ARG A N 1
ATOM 1015 C CA . ARG A 1 127 ? -12.359 -9.961 13.315 1.00 96.56 127 ARG A CA 1
ATOM 1016 C C . ARG A 1 127 ? -11.182 -9.436 14.132 1.00 96.56 127 ARG A C 1
ATOM 1018 O O . ARG A 1 127 ? -10.918 -8.237 14.108 1.00 96.56 127 ARG A O 1
ATOM 1025 N N . ARG A 1 128 ? -10.445 -10.314 14.821 1.00 95.75 128 ARG A N 1
ATOM 1026 C CA . ARG A 1 128 ? -9.276 -9.920 15.623 1.00 95.75 128 ARG A CA 1
ATOM 1027 C C . ARG A 1 128 ? -8.156 -9.332 14.766 1.00 95.75 128 ARG A C 1
ATOM 1029 O O . ARG A 1 128 ? -7.603 -8.302 15.144 1.00 95.75 128 ARG A O 1
ATOM 1036 N N . ILE A 1 129 ? -7.855 -9.942 13.616 1.00 96.56 129 ILE A N 1
ATOM 1037 C CA . ILE A 1 129 ? -6.889 -9.402 12.642 1.00 96.56 129 ILE A CA 1
ATOM 1038 C C . ILE A 1 129 ? -7.311 -7.991 12.227 1.00 96.56 129 ILE A C 1
ATOM 1040 O O . ILE A 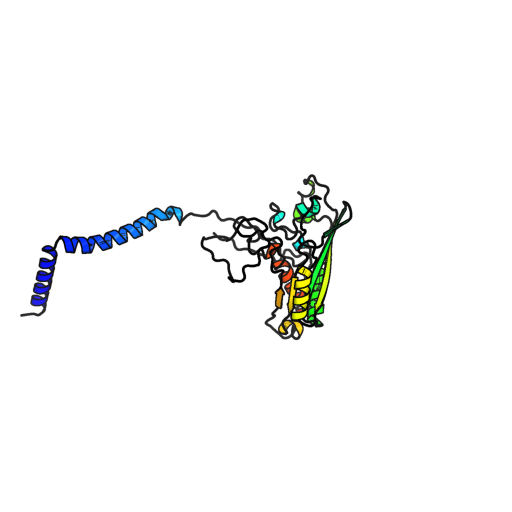1 129 ? -6.525 -7.049 12.316 1.00 96.56 129 ILE A O 1
ATOM 1044 N N . MET A 1 130 ? -8.570 -7.832 11.822 1.00 97.38 130 MET A N 1
ATOM 1045 C CA . MET A 1 130 ? -9.073 -6.563 11.303 1.00 97.38 130 MET A CA 1
ATOM 1046 C C . MET A 1 130 ? -9.176 -5.472 12.371 1.00 97.38 130 MET A C 1
ATOM 1048 O O . MET A 1 130 ? -8.987 -4.305 12.047 1.00 97.38 130 MET A O 1
ATOM 1052 N N . GLU A 1 131 ? -9.398 -5.816 13.640 1.00 97.19 131 GLU A N 1
ATOM 1053 C CA . GLU A 1 131 ? -9.333 -4.857 14.751 1.00 97.19 131 GLU A CA 1
ATOM 1054 C C . GLU A 1 131 ? -7.907 -4.345 15.002 1.00 97.19 131 GLU A C 1
ATOM 1056 O O . GLU A 1 131 ? -7.709 -3.144 15.199 1.00 97.19 131 GLU A O 1
ATOM 1061 N N . ILE A 1 132 ? -6.889 -5.211 14.919 1.00 96.25 132 ILE A N 1
ATOM 1062 C CA . ILE A 1 132 ? -5.484 -4.769 14.982 1.00 96.25 132 ILE A CA 1
ATOM 1063 C C . ILE A 1 132 ? -5.198 -3.814 13.821 1.00 96.25 132 ILE A C 1
ATOM 1065 O O . ILE A 1 132 ? -4.686 -2.716 14.033 1.00 96.25 132 ILE A O 1
ATOM 1069 N N . VAL A 1 133 ? -5.590 -4.190 12.603 1.00 96.88 133 VAL A N 1
ATOM 1070 C CA . VAL A 1 133 ? -5.424 -3.358 11.401 1.00 96.88 133 VAL A CA 1
ATOM 1071 C C . VAL A 1 133 ? -6.126 -2.011 11.573 1.00 96.88 133 VAL A C 1
ATOM 1073 O O . VAL A 1 133 ? -5.514 -0.974 11.325 1.00 96.88 133 VAL A O 1
ATOM 1076 N N . LYS A 1 134 ? -7.369 -2.001 12.072 1.00 97.12 134 LYS A N 1
ATOM 1077 C CA . LYS A 1 134 ? -8.123 -0.777 12.374 1.00 97.12 134 LYS A CA 1
ATOM 1078 C C . LYS A 1 134 ? -7.318 0.156 13.26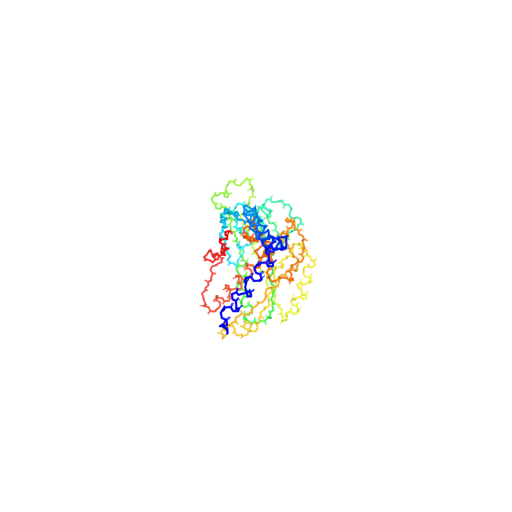9 1.00 97.12 134 LYS A C 1
ATOM 1080 O O . LYS A 1 134 ? -7.157 1.327 12.942 1.00 97.12 134 LYS A O 1
ATOM 1085 N N . ASN A 1 135 ? -6.750 -0.366 14.352 1.00 95.94 135 ASN A N 1
ATOM 1086 C CA . ASN A 1 135 ? -5.969 0.427 15.301 1.00 95.94 135 ASN A CA 1
ATOM 1087 C C . ASN A 1 135 ? -4.669 0.980 14.694 1.00 95.94 135 ASN A C 1
ATOM 1089 O O . ASN A 1 135 ? -4.247 2.074 15.058 1.00 95.94 135 ASN A O 1
ATOM 1093 N N . ARG A 1 136 ? -4.048 0.274 13.738 1.00 94.75 136 ARG A N 1
ATOM 1094 C CA . ARG A 1 136 ? -2.839 0.756 13.038 1.00 94.75 136 ARG A CA 1
ATOM 1095 C C . ARG A 1 136 ? -3.118 1.943 12.114 1.00 94.75 136 ARG A C 1
ATOM 1097 O O . ARG A 1 136 ? -2.221 2.754 11.880 1.00 94.75 136 ARG A O 1
ATOM 1104 N N . TYR A 1 137 ? -4.333 2.046 11.583 1.00 95.31 137 TYR A N 1
ATOM 1105 C CA . TYR A 1 137 ? -4.743 3.161 10.728 1.00 95.31 137 TYR A CA 1
ATOM 1106 C C . TYR A 1 137 ? -5.501 4.264 11.480 1.00 95.31 137 TYR A C 1
ATOM 1108 O O . TYR A 1 137 ? -5.514 5.399 11.023 1.00 95.31 137 TYR A O 1
ATOM 1116 N N . SER A 1 138 ? -6.081 3.974 12.644 1.00 96.00 138 SER A N 1
ATOM 1117 C CA . SER A 1 138 ? -6.776 4.962 13.476 1.00 96.00 138 SER A CA 1
ATOM 1118 C C . SER A 1 138 ? -5.811 5.722 14.392 1.00 96.00 138 SER A C 1
ATOM 1120 O O . SER A 1 138 ? -5.742 5.450 15.592 1.00 96.00 138 SER A O 1
ATOM 1122 N N . ILE A 1 139 ? -5.037 6.660 13.833 1.00 94.25 139 ILE A N 1
ATOM 1123 C CA . ILE A 1 139 ? -4.051 7.460 14.579 1.00 94.25 139 ILE A CA 1
ATOM 1124 C C . ILE A 1 139 ? -4.119 8.956 14.259 1.00 94.25 139 ILE A C 1
ATOM 1126 O O . ILE A 1 139 ? -4.505 9.376 13.168 1.00 94.25 139 ILE A O 1
ATOM 1130 N N . THR A 1 140 ? -3.643 9.765 15.208 1.00 93.38 140 THR A N 1
ATOM 1131 C CA . THR A 1 140 ? -3.421 11.203 15.024 1.00 93.38 140 THR A CA 1
ATOM 1132 C C . THR A 1 140 ? -1.928 11.493 14.916 1.00 93.38 140 THR A C 1
ATOM 1134 O O . THR A 1 140 ? -1.171 11.353 15.878 1.00 93.38 140 THR A O 1
ATOM 1137 N N . ILE A 1 141 ? -1.505 11.947 13.743 1.00 90.81 141 ILE A N 1
ATOM 1138 C CA . ILE A 1 141 ? -0.141 12.365 13.445 1.00 90.81 141 ILE A CA 1
ATOM 1139 C C . ILE A 1 141 ? -0.018 13.863 13.727 1.00 90.81 141 ILE A C 1
ATOM 1141 O O . ILE A 1 141 ? -0.583 14.693 13.015 1.00 90.81 141 ILE A O 1
ATOM 1145 N N . LYS A 1 142 ? 0.740 14.221 14.765 1.00 90.12 142 LYS A N 1
ATOM 1146 C CA . LYS A 1 142 ? 1.073 15.619 15.075 1.00 90.12 142 LYS A CA 1
ATOM 1147 C C . LYS A 1 142 ? 2.213 16.092 14.178 1.00 90.12 142 LYS A C 1
ATOM 1149 O O . LYS A 1 142 ? 3.185 15.364 13.999 1.00 90.12 142 LYS A O 1
ATOM 1154 N N . ASN A 1 143 ? 2.111 17.315 13.666 1.00 85.94 143 ASN A N 1
ATOM 1155 C CA . ASN A 1 143 ? 3.084 17.941 12.769 1.00 85.94 143 ASN A CA 1
ATOM 1156 C C . ASN A 1 143 ? 3.503 17.007 11.611 1.00 85.94 143 ASN A C 1
ATOM 1158 O O . ASN A 1 143 ? 4.683 16.672 11.483 1.00 85.94 143 ASN A O 1
ATOM 1162 N N . PRO A 1 144 ? 2.565 16.575 10.744 1.00 86.44 144 PRO A N 1
ATOM 1163 C CA . PRO A 1 144 ? 2.855 15.609 9.676 1.00 86.44 144 PRO A CA 1
ATOM 1164 C C . PRO A 1 144 ? 4.023 16.050 8.778 1.00 86.44 144 PRO A C 1
ATOM 1166 O O . PRO A 1 144 ? 4.828 15.235 8.335 1.00 86.44 144 PRO A O 1
ATOM 1169 N N . MET A 1 145 ? 4.194 17.358 8.591 1.00 83.44 145 MET A N 1
ATOM 1170 C CA . MET A 1 145 ? 5.254 17.925 7.759 1.00 83.44 145 MET A CA 1
ATOM 1171 C C . MET A 1 145 ? 6.662 17.744 8.313 1.00 83.44 145 MET A C 1
ATOM 1173 O O . MET A 1 145 ? 7.584 17.511 7.533 1.00 83.44 145 MET A O 1
ATOM 1177 N N . SER A 1 146 ? 6.842 17.793 9.637 1.00 82.88 146 SER A N 1
ATOM 1178 C CA . SER A 1 146 ? 8.151 17.498 10.230 1.00 82.88 146 SER A CA 1
ATOM 1179 C C . SER A 1 146 ? 8.534 16.031 10.068 1.00 82.88 146 SER A C 1
ATOM 1181 O O . SER A 1 146 ? 9.715 15.719 10.026 1.00 82.88 146 SER A O 1
ATOM 1183 N N . ILE A 1 147 ? 7.555 15.132 9.938 1.00 82.44 147 ILE A N 1
ATOM 1184 C CA . ILE A 1 147 ? 7.819 13.708 9.700 1.00 82.44 147 ILE A CA 1
ATOM 1185 C C . ILE A 1 147 ? 8.280 13.486 8.258 1.00 82.44 147 ILE A C 1
ATOM 1187 O O . ILE A 1 147 ? 9.206 12.717 8.026 1.00 82.44 147 ILE A O 1
ATOM 1191 N N . ILE A 1 148 ? 7.679 14.197 7.300 1.00 80.25 148 ILE A N 1
ATOM 1192 C CA . ILE A 1 148 ? 7.985 14.041 5.872 1.00 80.25 148 ILE A CA 1
ATOM 1193 C C . ILE A 1 148 ? 9.293 14.749 5.479 1.00 80.25 148 ILE A C 1
ATOM 1195 O O . ILE A 1 148 ? 10.112 14.180 4.761 1.00 80.25 148 ILE A O 1
ATOM 1199 N N . TYR A 1 149 ? 9.499 15.990 5.935 1.00 78.88 149 TYR A N 1
ATOM 1200 C CA . TYR A 1 149 ? 10.614 16.847 5.493 1.00 78.88 149 TYR A CA 1
ATOM 1201 C C . TYR A 1 149 ? 11.692 17.068 6.557 1.00 78.88 149 TYR A C 1
ATOM 1203 O O . TYR A 1 149 ? 12.689 17.747 6.294 1.00 78.88 149 TYR A O 1
ATOM 1211 N N . GLY A 1 150 ? 11.511 16.524 7.762 1.00 79.81 150 GLY A N 1
ATOM 1212 C CA . GLY A 1 150 ? 12.464 16.679 8.855 1.00 79.81 150 GLY A CA 1
ATOM 1213 C C . GLY A 1 150 ? 12.763 18.158 9.150 1.00 79.81 150 GLY A C 1
ATOM 1214 O O . GLY A 1 150 ? 11.829 18.953 9.306 1.00 79.81 150 GLY A O 1
ATOM 1215 N N . PRO A 1 151 ? 14.048 18.560 9.202 1.00 72.00 151 PRO A N 1
ATOM 1216 C CA . PRO A 1 151 ? 14.446 19.926 9.548 1.00 72.00 151 PRO A CA 1
ATOM 1217 C C . PRO A 1 151 ? 14.039 20.965 8.493 1.00 72.00 151 PRO A C 1
ATOM 1219 O O . PRO A 1 151 ? 13.992 22.152 8.800 1.00 72.00 151 PRO A O 1
ATOM 1222 N N . TYR A 1 152 ? 13.721 20.540 7.267 1.00 74.88 152 TYR A N 1
ATOM 1223 C CA . TYR A 1 152 ? 13.344 21.438 6.174 1.00 74.88 152 TYR A CA 1
ATOM 1224 C C . TYR A 1 152 ? 11.863 21.839 6.206 1.00 74.88 152 TYR A C 1
ATOM 1226 O O . TYR A 1 152 ? 11.452 22.708 5.440 1.00 74.88 152 TYR A O 1
ATOM 1234 N N . ALA A 1 153 ? 11.056 21.254 7.099 1.00 74.56 153 ALA A N 1
ATOM 1235 C CA . ALA A 1 153 ? 9.627 21.555 7.200 1.00 74.56 153 ALA A CA 1
ATOM 1236 C C . ALA A 1 153 ? 9.341 23.037 7.512 1.00 74.56 153 ALA A C 1
ATOM 1238 O O . ALA A 1 153 ? 8.353 23.583 7.029 1.00 74.56 153 ALA A O 1
ATOM 1239 N N . SER A 1 154 ? 10.215 23.701 8.277 1.00 70.75 154 SER A N 1
ATOM 1240 C CA . SER A 1 154 ? 10.093 25.122 8.637 1.00 70.75 154 SER A CA 1
ATOM 1241 C C . SER A 1 154 ? 10.408 26.089 7.490 1.00 70.75 154 SER A C 1
ATOM 1243 O O . SER A 1 154 ? 10.123 27.277 7.607 1.00 70.75 154 SER A O 1
ATOM 1245 N N . LEU A 1 155 ? 10.989 25.598 6.390 1.00 74.88 155 LEU A N 1
ATOM 1246 C CA . LEU A 1 155 ? 11.335 26.398 5.212 1.00 74.88 155 LEU A CA 1
ATOM 1247 C C . LEU A 1 155 ? 10.203 26.452 4.178 1.00 74.88 155 LEU A C 1
ATOM 1249 O O . LEU A 1 155 ? 10.319 27.166 3.182 1.00 74.88 155 LEU A O 1
ATOM 1253 N N . LEU A 1 156 ? 9.121 25.696 4.382 1.00 72.44 156 LEU A N 1
ATOM 1254 C CA . LEU A 1 156 ? 7.976 25.697 3.479 1.00 72.44 156 LEU A CA 1
ATOM 1255 C C . LEU A 1 156 ? 7.118 26.954 3.730 1.00 72.44 156 LEU A C 1
ATOM 1257 O O . LEU A 1 156 ? 6.646 27.148 4.848 1.00 72.44 156 LEU A O 1
ATOM 1261 N N . PRO A 1 157 ? 6.864 27.799 2.713 1.00 60.22 157 PRO A N 1
ATOM 1262 C CA . PRO A 1 157 ? 6.179 29.089 2.867 1.00 60.22 157 PRO A CA 1
ATOM 1263 C C . PRO A 1 157 ? 4.646 28.969 3.024 1.00 60.22 157 PRO A C 1
ATOM 1265 O O . PRO A 1 157 ? 3.911 29.863 2.612 1.00 60.22 157 PRO A O 1
ATOM 1268 N N . MET A 1 158 ? 4.138 27.863 3.577 1.00 65.31 158 MET A N 1
ATOM 1269 C CA . MET A 1 158 ? 2.706 27.539 3.629 1.00 65.31 158 MET A CA 1
ATOM 1270 C C . MET A 1 158 ? 2.215 27.292 5.059 1.00 65.31 158 MET A C 1
ATOM 1272 O O . MET A 1 158 ? 2.925 26.736 5.894 1.00 65.31 158 MET A O 1
ATOM 1276 N N . THR A 1 159 ? 0.967 27.682 5.339 1.00 67.38 159 THR A N 1
ATOM 1277 C CA . THR A 1 159 ? 0.265 27.339 6.583 1.00 67.38 159 THR A CA 1
ATOM 1278 C C . THR A 1 159 ? -0.096 25.858 6.563 1.00 67.38 159 THR A C 1
ATOM 1280 O O . THR A 1 159 ? -1.055 25.459 5.900 1.00 67.38 159 THR A O 1
ATOM 1283 N N . MET A 1 160 ? 0.693 25.045 7.260 1.00 73.38 160 MET A N 1
ATOM 1284 C CA . MET A 1 160 ? 0.508 23.595 7.297 1.00 73.38 160 MET A CA 1
ATOM 1285 C C . MET A 1 160 ? -0.408 23.188 8.455 1.00 73.38 160 MET A C 1
ATOM 1287 O O . MET A 1 160 ? -0.341 23.804 9.523 1.00 73.38 160 MET A O 1
ATOM 1291 N N . PRO A 1 161 ? -1.233 22.138 8.287 1.00 78.75 161 PRO A N 1
ATOM 1292 C CA . PRO A 1 161 ? -2.054 21.640 9.375 1.00 78.75 161 PRO A CA 1
ATOM 1293 C C . PRO A 1 161 ? -1.164 21.118 10.505 1.00 78.75 161 PRO A C 1
ATOM 1295 O O . PRO A 1 161 ? -0.136 20.469 10.285 1.00 78.75 161 PRO A O 1
ATOM 1298 N N . LYS A 1 162 ? -1.586 21.396 11.736 1.00 85.19 162 LYS A N 1
ATOM 1299 C CA . LYS A 1 162 ? -0.917 20.974 12.970 1.00 85.19 162 LYS A CA 1
ATOM 1300 C C . LYS A 1 162 ? -1.064 19.478 13.204 1.00 85.19 162 LYS A C 1
ATOM 1302 O O . LYS A 1 162 ? -0.209 18.875 13.852 1.00 85.19 162 LYS A O 1
ATOM 1307 N N . TYR A 1 163 ? -2.135 18.870 12.701 1.00 88.56 163 TYR A N 1
ATOM 1308 C CA . TYR A 1 163 ? -2.345 17.435 12.811 1.00 88.56 163 TYR A CA 1
ATOM 1309 C C . TYR A 1 163 ? -3.025 16.839 11.578 1.00 88.56 163 TYR A C 1
ATOM 1311 O O . TYR A 1 163 ? -3.790 17.491 10.867 1.00 88.56 163 TYR A O 1
ATOM 1319 N N . PHE A 1 164 ? -2.735 15.566 11.351 1.00 90.56 164 PHE A N 1
ATOM 1320 C CA . PHE A 1 164 ? -3.435 14.703 10.416 1.00 90.56 164 PHE A CA 1
ATOM 1321 C C . PHE A 1 164 ? -4.042 13.553 11.212 1.00 90.56 164 PHE A C 1
ATOM 1323 O O . PHE A 1 164 ? -3.320 12.817 11.884 1.00 90.56 164 PHE A O 1
ATOM 1330 N N . GLN A 1 165 ? -5.359 13.418 11.176 1.00 92.88 165 GLN A N 1
ATOM 1331 C CA . GLN A 1 165 ? -6.077 12.339 11.831 1.00 92.88 165 GLN A CA 1
ATOM 1332 C C . GLN A 1 165 ? -6.605 11.380 10.775 1.00 92.88 165 GLN A C 1
ATOM 1334 O O . GLN A 1 165 ? -7.334 11.774 9.871 1.00 92.88 165 GLN A O 1
ATOM 1339 N N . SER A 1 166 ? -6.245 10.110 10.904 1.00 93.75 166 SER A N 1
ATOM 1340 C CA . SER A 1 166 ? -6.852 9.044 10.122 1.00 93.75 166 SER A CA 1
ATOM 1341 C C . SER A 1 166 ? -7.741 8.225 11.040 1.00 93.75 166 SER A C 1
ATOM 1343 O O . SER A 1 166 ? -7.314 7.840 12.126 1.00 93.75 166 SER A O 1
ATOM 1345 N N . ASN A 1 167 ? -8.977 7.989 10.611 1.00 95.38 167 ASN A N 1
ATOM 1346 C CA . ASN A 1 167 ? -9.936 7.126 11.281 1.00 95.38 167 ASN A CA 1
ATOM 1347 C C . ASN A 1 167 ? -10.267 5.967 10.343 1.00 95.38 167 ASN A C 1
ATOM 1349 O O . ASN A 1 167 ? -10.811 6.160 9.255 1.00 95.38 167 ASN A O 1
ATOM 1353 N N . MET A 1 168 ? -9.942 4.749 10.765 1.00 95.62 168 MET A N 1
ATOM 1354 C CA . MET A 1 168 ? -10.277 3.541 10.023 1.00 95.62 168 MET A CA 1
ATOM 1355 C C . MET A 1 168 ? -11.569 2.924 10.558 1.00 95.62 168 MET A C 1
ATOM 1357 O O . MET A 1 168 ? -11.712 2.665 11.755 1.00 95.62 168 MET A O 1
ATOM 1361 N N . SER A 1 169 ? -12.485 2.621 9.646 1.00 96.75 169 SER A N 1
ATOM 1362 C CA . SER A 1 169 ? -13.663 1.793 9.882 1.00 96.75 169 SER A CA 1
ATOM 1363 C C . SER A 1 169 ? -13.479 0.420 9.238 1.00 96.75 169 SER A C 1
ATOM 1365 O O . SER A 1 169 ? -12.846 0.286 8.191 1.00 96.75 169 SER A O 1
ATOM 1367 N N . ILE A 1 170 ? -14.032 -0.614 9.865 1.00 97.19 170 ILE A N 1
ATOM 1368 C CA . ILE A 1 170 ? -14.037 -1.969 9.312 1.00 97.19 170 ILE A CA 1
ATOM 1369 C C . ILE A 1 170 ? -15.471 -2.468 9.180 1.00 97.19 170 ILE A C 1
ATOM 1371 O O . ILE A 1 170 ? -16.318 -2.155 10.017 1.00 97.19 170 ILE A O 1
ATOM 1375 N N . GLN A 1 171 ? -15.746 -3.246 8.138 1.00 97.50 171 GLN A N 1
ATOM 1376 C CA . GLN A 1 171 ? -17.045 -3.884 7.938 1.00 97.50 171 GLN A CA 1
ATOM 1377 C C . GLN A 1 171 ? -16.845 -5.320 7.451 1.00 97.50 171 GLN A C 1
ATOM 1379 O O . GLN A 1 171 ? -16.232 -5.554 6.411 1.00 97.50 171 GLN A O 1
ATOM 1384 N N . GLY A 1 172 ? -17.331 -6.276 8.239 1.00 97.19 172 GLY A N 1
ATOM 1385 C CA . GLY A 1 172 ? -17.272 -7.695 7.908 1.00 97.19 172 GLY A CA 1
ATOM 1386 C C . GLY A 1 172 ? -18.498 -8.147 7.117 1.00 97.19 172 GLY A C 1
ATOM 1387 O O . GLY A 1 172 ? -19.567 -7.551 7.249 1.00 97.19 172 GLY A O 1
ATOM 1388 N N . PHE A 1 173 ? -18.339 -9.217 6.346 1.00 98.12 173 PHE A N 1
ATOM 1389 C CA . PHE A 1 173 ? -19.396 -9.905 5.606 1.00 98.12 173 PHE A CA 1
ATOM 1390 C C . PHE A 1 173 ? -19.272 -11.416 5.795 1.00 98.12 173 PHE A C 1
ATOM 1392 O O . PHE A 1 173 ? -18.161 -11.941 5.891 1.00 98.12 173 PHE A O 1
ATOM 1399 N N . ASP A 1 174 ? -20.403 -12.119 5.818 1.00 96.25 174 ASP A N 1
ATOM 1400 C CA . ASP A 1 174 ? -20.416 -13.575 5.982 1.00 96.25 174 ASP A CA 1
ATOM 1401 C C . ASP A 1 174 ? -19.799 -14.283 4.771 1.00 96.25 174 ASP A C 1
ATOM 1403 O O . ASP A 1 174 ? -19.034 -15.233 4.932 1.00 96.25 174 ASP A O 1
ATOM 1407 N N . THR A 1 175 ? -20.071 -13.787 3.557 1.00 96.31 175 THR A N 1
ATOM 1408 C CA . THR A 1 175 ? -19.532 -14.348 2.315 1.00 96.31 175 THR A CA 1
ATOM 1409 C C . THR A 1 175 ? -18.729 -13.331 1.511 1.00 96.31 175 THR A C 1
ATOM 1411 O O . THR A 1 175 ? -18.958 -12.119 1.549 1.00 96.31 175 THR A O 1
ATOM 1414 N N . GLU A 1 176 ? -17.787 -13.839 0.717 1.00 96.25 176 GLU A N 1
ATOM 1415 C CA . GLU A 1 176 ? -17.042 -13.024 -0.242 1.00 96.25 176 GLU A CA 1
ATOM 1416 C C . GLU A 1 176 ? -17.964 -12.381 -1.291 1.00 96.25 176 GLU A C 1
ATOM 1418 O O . GLU A 1 176 ? -17.730 -11.245 -1.703 1.00 96.25 176 GLU A O 1
ATOM 1423 N N . ALA A 1 177 ? -19.022 -13.081 -1.708 1.00 96.44 177 ALA A N 1
ATOM 1424 C CA . ALA A 1 177 ? -19.963 -12.579 -2.702 1.00 96.44 177 ALA A CA 1
ATOM 1425 C C . ALA A 1 177 ? -20.682 -11.309 -2.217 1.00 96.44 177 ALA A C 1
ATOM 1427 O O . ALA A 1 177 ? -20.749 -10.330 -2.965 1.00 96.44 177 ALA A O 1
ATOM 1428 N N . ASP A 1 178 ? -21.131 -11.292 -0.958 1.00 96.88 178 ASP A N 1
ATOM 1429 C CA . ASP A 1 178 ? -21.802 -10.135 -0.351 1.00 96.88 178 ASP A CA 1
ATOM 1430 C C . ASP A 1 178 ? -20.847 -8.947 -0.209 1.00 96.88 178 ASP A C 1
ATOM 1432 O O . ASP A 1 178 ? -21.187 -7.812 -0.554 1.00 96.88 178 ASP A O 1
ATOM 1436 N N . MET A 1 179 ? -19.607 -9.216 0.213 1.00 96.75 179 MET A N 1
ATOM 1437 C CA . MET A 1 179 ? -18.552 -8.205 0.285 1.00 96.75 179 MET A CA 1
ATOM 1438 C C . MET A 1 179 ? -18.277 -7.580 -1.090 1.00 96.75 179 MET A C 1
ATOM 1440 O O . MET A 1 179 ? -18.151 -6.360 -1.217 1.00 96.75 179 MET A O 1
ATOM 1444 N N . VAL A 1 180 ? -18.181 -8.404 -2.139 1.00 94.81 180 VAL A N 1
ATOM 1445 C CA . VAL A 1 180 ? -17.937 -7.940 -3.512 1.00 94.81 180 VAL A CA 1
ATOM 1446 C C . VAL A 1 180 ? -19.131 -7.151 -4.052 1.00 94.81 180 VAL A C 1
ATOM 1448 O O . VAL A 1 180 ? -18.923 -6.158 -4.752 1.00 94.81 180 VAL A O 1
ATOM 1451 N N . ALA A 1 181 ? -20.363 -7.554 -3.738 1.00 94.94 181 ALA A N 1
ATOM 1452 C CA . ALA A 1 181 ? -21.563 -6.810 -4.116 1.00 94.94 181 ALA A CA 1
ATOM 1453 C C . ALA A 1 181 ? -21.566 -5.407 -3.487 1.00 94.94 181 ALA A C 1
ATOM 1455 O O . ALA A 1 181 ? -21.699 -4.418 -4.210 1.00 94.94 181 ALA A O 1
ATOM 1456 N N . TYR A 1 182 ? -21.287 -5.315 -2.183 1.00 94.75 182 TYR A N 1
ATOM 1457 C CA . TYR A 1 182 ? -21.139 -4.039 -1.479 1.00 94.75 182 TYR A CA 1
ATOM 1458 C C . TYR A 1 182 ? -20.020 -3.168 -2.067 1.00 94.75 182 TYR A C 1
ATOM 1460 O O . TYR A 1 182 ? -20.202 -1.971 -2.287 1.00 94.75 182 TYR A O 1
ATOM 1468 N N . ALA A 1 183 ? -18.855 -3.758 -2.360 1.00 92.62 183 ALA A N 1
ATOM 1469 C CA . ALA A 1 183 ? -17.728 -3.030 -2.941 1.00 92.62 183 ALA A CA 1
ATOM 1470 C C . ALA A 1 183 ? -18.087 -2.405 -4.297 1.00 92.62 183 ALA A C 1
ATOM 1472 O O . ALA A 1 183 ? -17.769 -1.242 -4.545 1.00 92.62 183 ALA A O 1
ATOM 1473 N N . LYS A 1 184 ? -18.770 -3.161 -5.167 1.00 91.00 184 LYS A N 1
ATOM 1474 C CA . LYS A 1 184 ? -19.218 -2.676 -6.482 1.00 91.00 184 LYS A CA 1
ATOM 1475 C C . LYS A 1 184 ? -20.162 -1.484 -6.357 1.00 91.00 184 LYS A C 1
ATOM 1477 O O . LYS A 1 184 ? -20.019 -0.528 -7.113 1.00 91.00 184 LYS A O 1
ATOM 1482 N N . GLU A 1 185 ? -21.091 -1.533 -5.407 1.00 90.56 185 GLU A N 1
ATOM 1483 C CA . GLU A 1 185 ? -22.006 -0.426 -5.133 1.00 90.56 185 GLU A CA 1
ATOM 1484 C C . GLU A 1 185 ? -21.259 0.791 -4.576 1.00 90.56 185 GLU A C 1
ATOM 1486 O O . GLU A 1 185 ? -21.436 1.902 -5.069 1.00 90.56 185 GLU A O 1
ATOM 1491 N N . SER A 1 186 ? -20.356 0.589 -3.615 1.00 87.00 186 SER A N 1
ATOM 1492 C CA . SER A 1 186 ? -19.567 1.669 -3.015 1.00 87.00 186 SER A CA 1
ATOM 1493 C C . SER A 1 186 ? -18.714 2.408 -4.053 1.00 87.00 186 SER A C 1
ATOM 1495 O O . SER A 1 186 ? -18.708 3.639 -4.083 1.00 87.00 186 SER A O 1
ATOM 1497 N N . PHE A 1 187 ? -18.039 1.684 -4.951 1.00 83.56 187 PHE A N 1
ATOM 1498 C CA . PHE A 1 187 ? -17.188 2.273 -5.993 1.00 83.56 187 PHE A CA 1
ATOM 1499 C C . PHE A 1 187 ? -17.955 2.938 -7.149 1.00 83.56 187 PHE A C 1
ATOM 1501 O O . PHE A 1 187 ? -17.316 3.468 -8.059 1.00 83.56 187 PHE A O 1
ATOM 1508 N N . SER A 1 188 ? -19.293 2.974 -7.114 1.00 79.19 188 SER A N 1
ATOM 1509 C CA . SER A 1 188 ? -20.079 3.819 -8.027 1.00 79.19 188 SER A CA 1
ATOM 1510 C C . SER A 1 188 ? -19.715 5.304 -7.886 1.00 79.19 188 SER A C 1
ATOM 1512 O O . SER A 1 188 ? -19.634 6.017 -8.885 1.00 79.19 188 SER A O 1
ATOM 1514 N N . ASN A 1 189 ? -19.391 5.743 -6.665 1.00 75.50 189 ASN A N 1
ATOM 1515 C CA . ASN A 1 189 ? -18.820 7.055 -6.388 1.00 75.50 189 ASN A CA 1
ATOM 1516 C C . ASN A 1 189 ? -17.291 6.946 -6.357 1.00 75.50 189 ASN A C 1
ATOM 1518 O O . ASN A 1 189 ? -16.711 6.373 -5.434 1.00 75.50 189 ASN A O 1
ATOM 1522 N N . GLN A 1 190 ? -16.634 7.482 -7.386 1.00 69.19 190 GLN A N 1
ATOM 1523 C CA . GLN A 1 190 ? -15.180 7.365 -7.552 1.00 69.19 190 GLN A CA 1
ATOM 1524 C C . GLN A 1 190 ? -14.385 8.303 -6.632 1.00 69.19 190 GLN A C 1
ATOM 1526 O O . GLN A 1 190 ? -13.291 7.945 -6.200 1.00 69.19 190 GLN A O 1
ATOM 1531 N N . CYS A 1 191 ? -14.923 9.485 -6.326 1.00 76.94 191 CYS A N 1
ATOM 1532 C CA . CYS A 1 191 ? -14.246 10.511 -5.534 1.00 76.94 191 CYS A CA 1
ATOM 1533 C C . CYS A 1 191 ? -14.758 10.518 -4.092 1.00 76.94 191 CYS A C 1
ATOM 1535 O O . CYS A 1 191 ? -15.957 10.371 -3.859 1.00 76.94 191 CYS A O 1
ATOM 1537 N N . GLY A 1 192 ? -13.857 10.713 -3.125 1.00 79.69 192 GLY A N 1
ATOM 1538 C CA . GLY A 1 192 ? -14.224 10.822 -1.709 1.00 79.69 192 GLY A CA 1
ATOM 1539 C C . GLY A 1 192 ? -14.801 9.534 -1.113 1.00 79.69 192 GLY A C 1
ATOM 1540 O O . GLY A 1 192 ? -15.472 9.580 -0.088 1.00 79.69 192 GLY A O 1
ATOM 1541 N N . ASN A 1 193 ? -14.568 8.380 -1.741 1.00 88.19 193 ASN A N 1
ATOM 1542 C CA . ASN A 1 193 ? -15.006 7.101 -1.202 1.00 88.19 193 ASN A CA 1
ATOM 1543 C C . ASN A 1 193 ? -14.011 6.623 -0.131 1.00 88.19 193 ASN A C 1
ATOM 1545 O O . ASN A 1 193 ? -12.838 6.440 -0.454 1.00 88.19 193 ASN A O 1
ATOM 1549 N N . PRO A 1 194 ? -14.435 6.382 1.124 1.00 91.31 194 PRO A N 1
ATOM 1550 C CA . PRO A 1 194 ? -13.529 5.910 2.169 1.00 91.31 194 PRO A CA 1
ATOM 1551 C C . PRO A 1 194 ? -13.021 4.478 1.929 1.00 91.31 194 PRO A C 1
ATOM 1553 O O . PRO A 1 194 ? -12.043 4.073 2.550 1.00 91.31 194 PRO A O 1
ATOM 1556 N N . LEU A 1 195 ? -13.658 3.685 1.061 1.00 93.12 195 LEU A N 1
ATOM 1557 C CA . LEU A 1 195 ? -13.290 2.292 0.814 1.00 93.12 195 LEU A CA 1
ATOM 1558 C C . LEU A 1 195 ? -11.906 2.172 0.155 1.00 93.12 195 LEU A C 1
ATOM 1560 O O . LEU A 1 195 ? -11.709 2.499 -1.020 1.00 93.12 195 LEU A O 1
ATOM 1564 N N . LEU A 1 196 ? -10.941 1.641 0.906 1.00 92.38 196 LEU A N 1
ATOM 1565 C CA . LEU A 1 196 ? -9.581 1.419 0.426 1.00 92.38 196 LEU A CA 1
ATOM 1566 C C . LEU A 1 196 ? -9.459 0.077 -0.300 1.00 92.38 196 LEU A C 1
ATOM 1568 O O . LEU A 1 196 ? -9.051 0.057 -1.462 1.00 92.38 196 LEU A O 1
ATOM 1572 N N . ALA A 1 197 ? -9.826 -1.015 0.374 1.00 94.00 197 ALA A N 1
ATOM 1573 C CA . ALA A 1 197 ? -9.700 -2.385 -0.116 1.00 94.00 197 ALA A CA 1
ATOM 1574 C C . ALA A 1 197 ? -10.682 -3.336 0.588 1.00 94.00 197 ALA A C 1
ATOM 1576 O O . ALA A 1 197 ? -11.140 -3.070 1.704 1.00 94.00 197 ALA A O 1
ATOM 1577 N N . GLY A 1 198 ? -10.961 -4.466 -0.060 1.00 96.06 198 GLY A N 1
ATOM 1578 C CA . GLY A 1 198 ? -11.580 -5.639 0.548 1.00 96.06 198 GLY A CA 1
ATOM 1579 C C . GLY A 1 198 ? -10.569 -6.755 0.785 1.00 96.06 198 GLY A C 1
ATOM 1580 O O . GLY A 1 198 ? -9.632 -6.909 0.005 1.00 96.06 198 GLY A O 1
ATOM 1581 N N . ILE A 1 199 ? -10.748 -7.529 1.851 1.00 97.56 199 ILE A N 1
ATOM 1582 C CA . ILE A 1 199 ? -9.882 -8.655 2.197 1.00 97.56 199 ILE A CA 1
ATOM 1583 C C . ILE A 1 199 ? -10.716 -9.927 2.287 1.00 97.56 199 ILE A C 1
ATOM 1585 O O . ILE A 1 199 ? -11.683 -9.997 3.040 1.00 97.56 199 ILE A O 1
ATOM 1589 N N . THR A 1 200 ? -10.316 -10.953 1.550 1.00 97.44 200 THR A N 1
ATOM 1590 C CA . THR A 1 200 ? -10.918 -12.282 1.649 1.00 97.44 200 THR A CA 1
ATOM 1591 C C . THR A 1 200 ? -9.920 -13.220 2.302 1.00 97.44 200 THR A C 1
ATOM 1593 O O . THR A 1 200 ? -8.836 -13.445 1.767 1.00 97.44 200 THR A O 1
ATOM 1596 N N . PHE A 1 201 ? -10.268 -13.742 3.471 1.00 96.50 201 PHE A N 1
ATOM 1597 C CA . PHE A 1 201 ? -9.450 -14.701 4.201 1.00 96.50 201 PHE A CA 1
ATOM 1598 C C . PHE A 1 201 ? -9.833 -16.124 3.800 1.00 96.50 201 PHE A C 1
ATOM 1600 O O . PHE A 1 201 ? -11.016 -16.459 3.788 1.00 96.50 201 PHE A O 1
ATOM 1607 N N . ASN A 1 202 ? -8.834 -16.954 3.493 1.00 94.62 202 ASN A N 1
ATOM 1608 C CA . ASN A 1 202 ? -9.041 -18.389 3.317 1.00 94.62 202 ASN A CA 1
ATOM 1609 C C . ASN A 1 202 ? -9.252 -19.053 4.696 1.00 94.62 202 ASN A C 1
ATOM 1611 O O . ASN A 1 202 ? -8.871 -18.499 5.735 1.00 94.62 202 ASN A O 1
ATOM 1615 N N . ASP A 1 203 ? -9.813 -20.258 4.711 1.00 91.62 203 ASP A N 1
ATOM 1616 C CA . ASP A 1 203 ? -10.013 -21.098 5.893 1.00 91.62 203 ASP A CA 1
ATOM 1617 C C . ASP A 1 203 ? -8.724 -21.288 6.699 1.00 91.62 203 ASP A C 1
ATOM 1619 O O . ASP A 1 203 ? -8.779 -21.287 7.931 1.00 91.62 203 ASP A O 1
ATOM 1623 N N . SER A 1 204 ? -7.568 -21.322 6.021 1.00 91.38 204 SER A N 1
ATOM 1624 C CA . SER A 1 204 ? -6.242 -21.400 6.650 1.00 91.38 204 SER A CA 1
ATOM 1625 C C . SER A 1 204 ? -6.010 -20.315 7.709 1.00 91.38 204 SER A C 1
ATOM 1627 O O . SER A 1 204 ? -5.292 -20.524 8.681 1.00 91.38 204 SER A O 1
ATOM 1629 N N . ILE A 1 205 ? -6.604 -19.132 7.514 1.00 91.38 205 ILE A N 1
ATOM 1630 C CA . ILE A 1 205 ? -6.548 -18.003 8.450 1.00 91.38 205 ILE A CA 1
ATOM 1631 C C . ILE A 1 205 ? -7.847 -17.906 9.245 1.00 91.38 205 ILE A C 1
ATOM 1633 O O . ILE A 1 205 ? -7.815 -17.669 10.451 1.00 91.38 205 ILE A O 1
ATOM 1637 N N . ALA A 1 206 ? -8.995 -18.060 8.586 1.00 91.00 206 ALA A N 1
ATOM 1638 C CA . ALA A 1 206 ? -10.287 -17.828 9.212 1.00 91.00 206 ALA A CA 1
ATOM 1639 C C . ALA A 1 206 ? -10.571 -18.816 10.353 1.00 91.00 206 ALA A C 1
ATOM 1641 O O . ALA A 1 206 ? -11.124 -18.400 11.376 1.00 91.00 206 ALA A O 1
ATOM 1642 N N . ASN A 1 207 ? -10.139 -20.073 10.202 1.00 88.88 207 ASN A N 1
ATOM 1643 C CA . ASN A 1 207 ? -10.478 -21.177 11.100 1.00 88.88 207 ASN A CA 1
ATOM 1644 C C . ASN A 1 207 ? -9.257 -21.840 11.761 1.00 88.88 207 ASN A C 1
ATOM 1646 O O . ASN A 1 207 ? -9.389 -22.372 12.861 1.00 88.88 207 ASN A O 1
ATOM 1650 N N . SER A 1 208 ? -8.075 -21.803 11.138 1.00 84.44 208 SER A N 1
ATOM 1651 C CA . SER A 1 208 ? -6.929 -22.636 11.548 1.00 84.44 208 SER A CA 1
ATOM 1652 C C . SER A 1 208 ? -5.594 -21.885 11.668 1.00 84.44 208 SER A C 1
ATOM 1654 O O . SER A 1 208 ? -4.524 -22.477 11.526 1.00 84.44 208 SER A O 1
ATOM 1656 N N . LEU A 1 209 ? -5.637 -20.589 12.004 1.00 84.06 209 LEU A N 1
ATOM 1657 C CA . LEU A 1 209 ? -4.456 -19.711 12.049 1.00 84.06 209 LEU A CA 1
ATOM 1658 C C . LEU A 1 209 ? -3.299 -20.227 12.927 1.00 84.06 209 LEU A C 1
ATOM 1660 O O . LEU A 1 209 ? -2.139 -19.948 12.642 1.00 84.06 209 LEU A O 1
ATOM 1664 N N . SER A 1 210 ? -3.595 -20.945 14.013 1.00 76.94 210 SER A N 1
ATOM 1665 C CA . SER A 1 210 ? -2.581 -21.467 14.939 1.00 76.94 210 SER A CA 1
ATOM 1666 C C . SER A 1 210 ? -1.978 -22.810 14.521 1.00 76.94 210 SER A C 1
ATOM 1668 O O . SER A 1 210 ? -0.956 -23.203 15.082 1.00 76.94 210 SER A O 1
ATOM 1670 N N . SER A 1 211 ? -2.601 -23.527 13.583 1.00 77.38 211 SER A N 1
ATOM 1671 C CA . SER A 1 211 ? -2.204 -24.883 13.186 1.00 77.38 211 SER A CA 1
ATOM 1672 C C . SER A 1 211 ? -1.661 -24.976 11.761 1.00 77.38 211 SER A C 1
ATOM 1674 O O . SER A 1 211 ? -0.967 -25.941 11.452 1.00 77.38 211 SER A O 1
ATOM 1676 N N . GLU A 1 212 ? -1.955 -24.000 10.901 1.00 79.25 212 GLU A N 1
ATOM 1677 C CA . GLU A 1 212 ? -1.509 -23.982 9.506 1.00 79.25 212 GLU A CA 1
ATOM 1678 C C . GLU A 1 212 ? -0.169 -23.266 9.321 1.00 79.25 212 GLU A C 1
ATOM 1680 O O . GLU A 1 212 ? 0.086 -22.209 9.896 1.00 79.25 212 GLU A O 1
ATOM 1685 N N . THR A 1 213 ? 0.683 -23.814 8.453 1.00 79.00 213 THR A N 1
ATOM 1686 C CA . THR A 1 213 ? 1.956 -23.180 8.067 1.00 79.00 213 THR A CA 1
ATOM 1687 C C . THR A 1 213 ? 1.827 -22.307 6.822 1.00 79.00 213 THR A C 1
ATOM 1689 O O . THR A 1 213 ? 2.652 -21.422 6.606 1.00 79.00 213 THR A O 1
ATOM 1692 N N . ASN A 1 214 ? 0.804 -22.554 5.998 1.00 87.81 214 ASN A N 1
ATOM 1693 C CA . ASN A 1 214 ? 0.565 -21.851 4.742 1.00 87.81 214 ASN A CA 1
ATOM 1694 C C . ASN A 1 214 ? -0.694 -20.999 4.877 1.00 87.81 214 ASN A C 1
ATOM 1696 O O . ASN A 1 214 ? -1.809 -21.514 4.874 1.00 87.81 214 ASN A O 1
ATOM 1700 N N . LEU A 1 215 ? -0.502 -19.690 5.015 1.00 91.50 215 LEU A N 1
ATOM 1701 C CA . LEU A 1 215 ? -1.586 -18.738 5.213 1.00 91.50 215 LEU A CA 1
ATOM 1702 C C . LEU A 1 215 ? -1.914 -18.040 3.895 1.00 91.50 215 LEU A C 1
ATOM 1704 O O . LEU A 1 215 ? -1.038 -17.430 3.282 1.00 91.50 215 LEU A O 1
ATOM 1708 N N . GLU A 1 216 ? -3.179 -18.092 3.487 1.00 93.62 216 GLU A N 1
ATOM 1709 C CA . GLU A 1 216 ? -3.653 -17.468 2.254 1.00 93.62 216 GLU A CA 1
ATOM 1710 C C . GLU A 1 216 ? -4.747 -16.427 2.524 1.00 93.62 216 GLU A C 1
ATOM 1712 O O . GLU A 1 216 ? -5.713 -16.661 3.254 1.00 93.62 216 GLU A O 1
ATOM 1717 N N . TYR A 1 217 ? -4.604 -15.262 1.896 1.00 94.88 217 TYR A N 1
ATOM 1718 C CA . TYR A 1 217 ? -5.640 -14.239 1.823 1.00 94.88 217 TYR A CA 1
ATOM 1719 C C . TYR A 1 217 ? -5.542 -13.482 0.498 1.00 94.88 217 TYR A C 1
ATOM 1721 O O . TYR A 1 217 ? -4.479 -13.389 -0.115 1.00 94.88 217 TYR A O 1
ATOM 1729 N N . THR A 1 218 ? -6.657 -12.897 0.077 1.00 95.25 218 THR A N 1
ATOM 1730 C CA . THR A 1 218 ? -6.763 -12.104 -1.148 1.00 95.25 218 THR A CA 1
ATOM 1731 C C . THR A 1 218 ? -7.078 -10.654 -0.805 1.00 95.25 218 THR A C 1
ATOM 1733 O O . THR A 1 218 ? -8.019 -10.380 -0.063 1.00 95.25 218 THR A O 1
ATOM 1736 N N . ILE A 1 219 ? -6.324 -9.712 -1.379 1.00 94.19 219 ILE A N 1
ATOM 1737 C CA . ILE A 1 219 ? -6.643 -8.279 -1.332 1.00 94.19 219 ILE A CA 1
ATOM 1738 C C . ILE A 1 219 ? -7.362 -7.905 -2.627 1.00 94.19 219 ILE A C 1
ATOM 1740 O O . ILE A 1 219 ? -6.846 -8.109 -3.725 1.00 94.19 219 ILE A O 1
ATOM 1744 N N . ARG A 1 220 ? -8.548 -7.320 -2.496 1.00 91.69 220 ARG A N 1
ATOM 1745 C CA . ARG A 1 220 ? -9.395 -6.856 -3.593 1.00 91.69 220 ARG A CA 1
ATOM 1746 C C . ARG A 1 220 ? -9.421 -5.330 -3.598 1.00 91.69 220 ARG A C 1
ATOM 1748 O O . ARG A 1 220 ? -9.924 -4.709 -2.665 1.00 91.69 220 ARG A O 1
ATOM 1755 N N . LEU A 1 221 ? -8.885 -4.725 -4.653 1.00 88.69 221 LEU A N 1
ATOM 1756 C CA . LEU A 1 221 ? -8.904 -3.276 -4.873 1.00 88.69 221 LEU A CA 1
ATOM 1757 C C . LEU A 1 221 ? -9.961 -2.891 -5.915 1.00 88.69 221 LEU A C 1
ATOM 1759 O O . LEU A 1 221 ? -10.510 -3.752 -6.606 1.00 88.69 221 LEU A O 1
ATOM 1763 N N . SER A 1 222 ? -10.244 -1.589 -6.026 1.00 84.94 222 SER A N 1
ATOM 1764 C CA . SER A 1 222 ? -11.077 -1.062 -7.114 1.00 84.94 222 SER A CA 1
ATOM 1765 C C . SER A 1 222 ? -10.498 -1.464 -8.467 1.00 84.94 222 SER A C 1
ATOM 1767 O O . SER A 1 222 ? -9.283 -1.468 -8.642 1.00 84.94 222 SER A O 1
ATOM 1769 N N . ASN A 1 223 ? -11.367 -1.767 -9.432 1.00 77.31 223 ASN A N 1
ATOM 1770 C CA . ASN A 1 223 ? -10.944 -2.132 -10.780 1.00 77.31 223 ASN A CA 1
ATOM 1771 C C . ASN A 1 223 ? -10.233 -0.978 -11.504 1.00 77.31 223 ASN A C 1
ATOM 1773 O O . ASN A 1 223 ? -9.393 -1.236 -12.352 1.00 77.31 223 ASN A O 1
ATOM 1777 N N . THR A 1 224 ? -10.563 0.277 -11.203 1.00 74.12 224 THR A N 1
ATOM 1778 C CA . THR A 1 224 ? -9.960 1.450 -11.851 1.00 74.12 224 THR A CA 1
ATOM 1779 C C . THR A 1 224 ? -8.831 2.013 -11.002 1.00 74.12 224 THR A C 1
ATOM 1781 O O . THR A 1 224 ? -9.036 2.267 -9.813 1.00 74.12 224 THR A O 1
ATOM 1784 N N . ASN A 1 225 ? -7.689 2.297 -11.626 1.00 71.81 225 ASN A N 1
ATOM 1785 C CA . ASN A 1 225 ? -6.599 3.029 -10.983 1.00 71.81 225 ASN A CA 1
ATOM 1786 C C . ASN A 1 225 ? -7.080 4.423 -10.557 1.00 71.81 225 ASN A C 1
ATOM 1788 O O . ASN A 1 225 ? -7.588 5.181 -11.388 1.00 71.81 225 ASN A O 1
ATOM 1792 N N . ARG A 1 226 ? -6.925 4.768 -9.276 1.00 72.19 226 ARG A N 1
ATOM 1793 C CA . ARG A 1 226 ? -7.404 6.045 -8.717 1.00 72.19 226 ARG A CA 1
ATOM 1794 C C . ARG A 1 226 ? -6.285 7.085 -8.565 1.00 72.19 226 ARG A C 1
ATOM 1796 O O . ARG A 1 226 ? -6.566 8.280 -8.530 1.00 72.19 226 ARG A O 1
ATOM 1803 N N . ARG A 1 227 ? -5.024 6.651 -8.471 1.00 73.00 227 ARG A N 1
ATOM 1804 C CA . ARG A 1 227 ? -3.815 7.491 -8.322 1.00 73.00 227 ARG A CA 1
ATOM 1805 C C . ARG A 1 227 ? -2.698 7.139 -9.297 1.00 73.00 227 ARG A C 1
ATOM 1807 O O . ARG A 1 227 ? -1.872 7.995 -9.608 1.00 73.00 227 ARG A O 1
ATOM 1814 N N . SER A 1 228 ? -2.642 5.897 -9.762 1.00 63.59 228 SER A N 1
ATOM 1815 C CA . SER A 1 228 ? -1.636 5.434 -10.710 1.00 63.59 228 SER A CA 1
ATOM 1816 C C . SER A 1 228 ? -1.838 6.119 -12.065 1.00 63.59 228 SER A C 1
ATOM 1818 O O . SER A 1 228 ? -2.860 5.948 -12.736 1.00 63.59 228 SER A O 1
ATOM 1820 N N . LYS A 1 229 ? -0.849 6.924 -12.463 1.00 60.91 229 LYS A N 1
ATOM 1821 C CA . LYS A 1 229 ? -0.753 7.492 -13.809 1.00 60.91 229 LYS A CA 1
ATOM 1822 C C . LYS A 1 229 ? -0.408 6.334 -14.749 1.00 60.91 229 LYS A C 1
ATOM 1824 O O . LYS A 1 229 ? 0.579 5.641 -14.521 1.00 60.91 229 LYS A O 1
ATOM 1829 N N . GLY A 1 230 ? -1.244 6.073 -15.754 1.00 54.56 230 GLY A N 1
ATOM 1830 C CA . GLY A 1 230 ? -1.014 4.979 -16.706 1.00 54.56 230 GLY A CA 1
ATOM 1831 C C . GLY A 1 230 ? 0.266 5.181 -17.526 1.00 54.56 230 GLY A C 1
ATOM 1832 O O . GLY A 1 230 ? 0.990 6.154 -17.338 1.00 54.56 230 GLY A O 1
ATOM 1833 N N . ALA A 1 231 ? 0.521 4.312 -18.508 1.00 49.16 231 ALA A N 1
ATOM 1834 C CA . ALA A 1 231 ? 1.738 4.366 -19.336 1.00 49.16 231 ALA A CA 1
ATOM 1835 C C . ALA A 1 231 ? 1.980 5.721 -20.049 1.00 49.16 231 ALA A C 1
ATOM 1837 O O . ALA A 1 231 ? 3.112 6.046 -20.386 1.00 49.16 231 ALA A O 1
ATOM 1838 N N . SER A 1 232 ? 0.931 6.530 -20.253 1.00 52.53 232 SER A N 1
ATOM 1839 C CA . SER A 1 232 ? 1.020 7.879 -20.836 1.00 52.53 232 SER A CA 1
ATOM 1840 C C . SER A 1 232 ? 1.328 8.991 -19.815 1.00 52.53 232 SER A C 1
ATOM 1842 O O . SER A 1 232 ? 1.370 10.162 -20.191 1.00 52.53 232 SER A O 1
ATOM 1844 N N . GLY A 1 233 ? 1.480 8.677 -18.524 1.00 51.56 233 GLY A N 1
ATOM 1845 C CA . GLY A 1 233 ? 1.734 9.661 -17.464 1.00 51.56 233 GLY A CA 1
ATOM 1846 C C . GLY A 1 233 ? 0.511 10.492 -17.043 1.00 51.56 233 GLY A C 1
ATOM 1847 O O . GLY A 1 233 ? 0.635 11.388 -16.210 1.00 51.56 233 GLY A O 1
ATOM 1848 N N . THR A 1 234 ? -0.675 10.193 -17.577 1.00 54.00 234 THR A N 1
ATOM 1849 C CA . THR A 1 234 ? -1.953 10.836 -17.230 1.00 54.00 234 THR A CA 1
ATOM 1850 C C . THR A 1 234 ? -2.813 9.919 -16.354 1.00 54.00 234 THR A C 1
ATOM 1852 O O . THR A 1 234 ? -2.757 8.692 -16.486 1.00 54.00 234 THR A O 1
ATOM 1855 N N . ASN A 1 235 ? -3.614 10.499 -15.448 1.00 56.66 235 ASN A N 1
ATOM 1856 C CA . ASN A 1 235 ? -4.604 9.750 -14.661 1.00 56.66 235 ASN A CA 1
ATOM 1857 C C . ASN A 1 235 ? -5.632 9.172 -15.625 1.00 56.66 235 ASN A C 1
ATOM 1859 O O . ASN A 1 235 ? -6.462 9.901 -16.161 1.00 56.66 235 ASN A O 1
ATOM 1863 N N . THR A 1 236 ? -5.532 7.881 -15.906 1.00 52.41 236 THR A N 1
ATOM 1864 C CA . THR A 1 236 ? -6.276 7.306 -17.025 1.00 52.41 236 THR A CA 1
ATOM 1865 C C . THR A 1 236 ? -7.573 6.626 -16.594 1.00 52.41 236 THR A C 1
ATOM 1867 O O . THR A 1 236 ? -8.304 6.179 -17.468 1.00 52.41 236 THR A O 1
ATOM 1870 N N . TYR A 1 237 ? -7.883 6.546 -15.286 1.00 60.09 237 TYR A N 1
ATOM 1871 C CA . TYR A 1 237 ? -8.998 5.751 -14.722 1.00 60.09 237 TYR A CA 1
ATOM 1872 C C . TYR A 1 237 ? -9.148 4.375 -15.396 1.00 60.09 237 TYR A C 1
ATOM 1874 O O . TYR A 1 237 ? -10.233 3.796 -15.468 1.00 60.09 237 TYR A O 1
ATOM 1882 N N . THR A 1 238 ? -8.047 3.857 -15.942 1.00 63.47 238 THR A N 1
ATOM 1883 C CA . THR A 1 238 ? -8.038 2.641 -16.730 1.00 63.47 238 THR A CA 1
ATOM 1884 C C . THR A 1 238 ? -8.127 1.463 -15.779 1.00 63.47 238 THR A C 1
ATOM 1886 O O . THR A 1 238 ? -7.620 1.532 -14.651 1.00 63.47 238 THR A O 1
ATOM 1889 N N . PRO A 1 239 ? -8.785 0.376 -16.208 1.00 70.19 239 PRO A N 1
ATOM 1890 C CA . PRO A 1 239 ? -8.813 -0.826 -15.411 1.00 70.19 239 PRO A CA 1
ATOM 1891 C C . PRO A 1 239 ? -7.401 -1.404 -15.255 1.00 70.19 239 PRO A C 1
ATOM 1893 O O . PRO A 1 239 ? -6.558 -1.246 -16.149 1.00 70.19 239 PRO A O 1
ATOM 1896 N N . TRP A 1 240 ? -7.149 -2.109 -14.150 1.00 72.00 240 TRP A N 1
ATOM 1897 C CA . TRP A 1 240 ? -5.920 -2.889 -13.990 1.00 72.00 240 TRP A CA 1
ATOM 1898 C C . TRP A 1 240 ? -5.747 -3.834 -15.182 1.00 72.00 240 TRP A C 1
ATOM 1900 O O . TRP A 1 240 ? -6.683 -4.531 -15.585 1.00 72.00 240 TRP A O 1
ATOM 1910 N N . ASN A 1 241 ? -4.545 -3.879 -15.760 1.00 67.31 241 ASN A N 1
ATOM 1911 C CA . ASN A 1 241 ? -4.257 -4.849 -16.807 1.00 67.31 241 ASN A CA 1
ATOM 1912 C C . ASN A 1 241 ? -4.049 -6.227 -16.172 1.00 67.31 241 ASN A C 1
ATOM 1914 O O . ASN A 1 241 ? -2.953 -6.562 -15.740 1.00 67.31 241 ASN A O 1
ATOM 1918 N N . THR A 1 242 ? -5.112 -7.026 -16.142 1.00 67.44 242 THR A N 1
ATOM 1919 C CA . THR A 1 242 ? -5.101 -8.396 -15.610 1.00 67.44 242 THR A CA 1
ATOM 1920 C C . THR A 1 242 ? -4.716 -9.451 -16.649 1.00 67.44 242 THR A C 1
ATOM 1922 O O . THR A 1 242 ? -4.684 -10.636 -16.330 1.00 67.44 242 THR A O 1
ATOM 1925 N N . LYS A 1 243 ? -4.417 -9.061 -17.899 1.00 73.12 243 LYS A N 1
ATOM 1926 C CA . LYS A 1 243 ? -4.038 -10.012 -18.963 1.00 73.12 243 LYS A CA 1
ATOM 1927 C C . LYS A 1 243 ? -2.614 -10.542 -18.807 1.00 73.12 243 LYS A C 1
ATOM 1929 O O . LYS A 1 243 ? -2.281 -11.559 -19.406 1.00 73.12 243 LYS A O 1
ATOM 1934 N N . VAL A 1 244 ? -1.774 -9.842 -18.050 1.00 66.06 244 VAL A N 1
ATOM 1935 C CA . VAL A 1 244 ? -0.375 -10.202 -17.823 1.00 66.06 244 VAL A CA 1
ATOM 1936 C C . VAL A 1 244 ? -0.088 -10.197 -16.326 1.00 66.06 244 VAL A C 1
ATOM 1938 O O . VAL A 1 244 ? -0.447 -9.258 -15.625 1.00 66.06 244 VAL A O 1
ATOM 1941 N N . VAL A 1 245 ? 0.551 -11.262 -15.835 1.00 61.88 245 VAL A N 1
ATOM 1942 C CA . VAL A 1 245 ? 0.946 -11.387 -14.417 1.00 61.88 245 VAL A CA 1
ATOM 1943 C C . VAL A 1 245 ? 2.163 -10.506 -14.111 1.00 61.88 245 VAL A C 1
ATOM 1945 O O . VAL A 1 245 ? 2.324 -10.016 -12.998 1.00 61.88 245 VAL A O 1
ATOM 1948 N N . PHE A 1 246 ? 2.993 -10.257 -15.128 1.00 62.69 246 PHE A N 1
ATOM 1949 C CA . PHE A 1 246 ? 4.181 -9.415 -15.056 1.00 62.69 246 PHE A CA 1
ATOM 1950 C C . PHE A 1 246 ? 4.216 -8.457 -16.247 1.00 62.69 246 PHE A C 1
ATOM 1952 O O . PHE A 1 246 ? 3.729 -8.781 -17.332 1.00 62.69 246 PHE A O 1
ATOM 1959 N N . ALA A 1 247 ? 4.805 -7.278 -16.058 1.00 64.19 247 ALA A N 1
ATOM 1960 C CA . ALA A 1 247 ? 5.054 -6.364 -17.163 1.00 64.19 247 ALA A CA 1
ATOM 1961 C C . ALA A 1 247 ? 6.068 -6.985 -18.136 1.00 64.19 247 ALA A C 1
ATOM 1963 O O . ALA A 1 247 ? 7.091 -7.527 -17.720 1.00 64.19 247 ALA A O 1
ATOM 1964 N N . ILE A 1 248 ? 5.783 -6.901 -19.436 1.00 65.19 248 ILE A N 1
ATOM 1965 C CA . ILE A 1 248 ? 6.710 -7.374 -20.466 1.00 65.19 248 ILE A CA 1
ATOM 1966 C C . ILE A 1 248 ? 7.833 -6.344 -20.585 1.00 65.19 248 ILE A C 1
ATOM 1968 O O . ILE A 1 248 ? 7.590 -5.192 -20.945 1.00 65.19 248 ILE A O 1
ATOM 1972 N N . GLN A 1 249 ? 9.054 -6.762 -20.266 1.00 64.12 249 GLN A N 1
ATOM 1973 C CA . GLN A 1 249 ? 10.230 -5.907 -20.294 1.00 64.12 249 GLN A CA 1
ATOM 1974 C C . GLN A 1 249 ? 10.977 -6.074 -21.622 1.00 64.12 249 GLN A C 1
ATOM 1976 O O . GLN A 1 249 ? 11.532 -7.133 -21.900 1.00 64.12 249 GLN A O 1
ATOM 1981 N N . PHE A 1 250 ? 10.987 -5.019 -22.441 1.00 66.31 250 PHE A N 1
ATOM 1982 C CA . PHE A 1 250 ? 11.699 -4.988 -23.729 1.00 66.31 250 PHE A CA 1
ATOM 1983 C C . PHE A 1 250 ? 13.075 -4.309 -23.653 1.00 66.31 250 PHE A C 1
ATOM 1985 O O . PHE A 1 250 ? 13.838 -4.368 -24.612 1.00 66.31 250 PHE A O 1
ATOM 1992 N N . ILE A 1 251 ? 13.378 -3.637 -22.538 1.00 66.56 251 ILE A N 1
ATOM 1993 C CA . ILE A 1 251 ? 14.592 -2.840 -22.329 1.00 66.56 251 ILE A CA 1
ATOM 1994 C C . ILE A 1 251 ? 15.199 -3.245 -20.986 1.00 66.56 251 ILE A C 1
ATOM 1996 O O . ILE A 1 251 ? 14.463 -3.401 -20.011 1.00 66.56 251 ILE A O 1
ATOM 2000 N N . SER A 1 252 ? 16.520 -3.403 -20.922 1.00 69.25 252 SER A N 1
ATOM 2001 C CA . SER A 1 252 ? 17.240 -3.622 -19.662 1.00 69.25 252 SER A CA 1
ATOM 2002 C C . SER A 1 252 ? 17.067 -2.424 -18.721 1.00 69.25 252 SER A C 1
ATOM 2004 O O . SER A 1 252 ? 17.176 -1.277 -19.150 1.00 69.25 252 SER A O 1
ATOM 2006 N N . GLY A 1 253 ? 16.771 -2.689 -17.448 1.00 70.62 253 GLY A N 1
ATOM 2007 C CA . GLY A 1 253 ? 16.581 -1.658 -16.421 1.00 70.62 253 GLY A CA 1
ATOM 2008 C C . GLY A 1 253 ? 15.157 -1.583 -15.846 1.00 70.62 253 GLY A C 1
ATOM 2009 O O . GLY A 1 253 ? 14.307 -2.420 -16.132 1.00 70.62 253 GLY A O 1
ATOM 2010 N N . PRO A 1 254 ? 14.858 -0.606 -14.980 1.00 71.62 254 PRO A N 1
ATOM 2011 C CA . PRO A 1 254 ? 13.535 -0.469 -14.370 1.00 71.62 254 PRO A CA 1
ATOM 2012 C C . PRO A 1 254 ? 12.450 -0.140 -15.402 1.00 71.62 254 PRO A C 1
ATOM 2014 O O . PRO A 1 254 ? 12.658 0.706 -16.267 1.00 71.62 254 PRO A O 1
ATOM 2017 N N . ILE A 1 255 ? 11.265 -0.746 -15.261 1.00 73.25 255 ILE A N 1
ATOM 2018 C CA . ILE A 1 255 ? 10.114 -0.510 -16.156 1.00 73.25 255 ILE A CA 1
ATOM 2019 C C . ILE A 1 255 ? 9.720 0.975 -16.173 1.00 73.25 255 ILE A C 1
ATOM 2021 O O . ILE A 1 255 ? 9.485 1.535 -17.239 1.00 73.25 255 ILE A O 1
ATOM 2025 N N . ASN A 1 256 ? 9.694 1.616 -14.998 1.00 76.94 256 ASN A N 1
ATOM 2026 C CA . ASN A 1 256 ? 9.384 3.038 -14.848 1.00 76.94 256 ASN A CA 1
ATOM 2027 C C . ASN A 1 256 ? 10.525 3.753 -14.110 1.00 76.94 256 ASN A C 1
ATOM 2029 O O . ASN A 1 256 ? 10.447 3.965 -12.900 1.00 76.94 256 ASN A O 1
ATOM 2033 N N . PRO A 1 257 ? 11.600 4.153 -14.807 1.00 76.69 257 PRO A N 1
ATOM 2034 C CA . PRO A 1 257 ? 12.788 4.686 -14.148 1.00 76.69 257 PRO A CA 1
ATOM 2035 C C . PRO A 1 257 ? 12.574 6.076 -13.529 1.00 76.69 257 PRO A C 1
ATOM 2037 O O . PRO A 1 257 ? 13.371 6.536 -12.715 1.00 76.69 257 PRO A O 1
ATOM 2040 N N . SER A 1 258 ? 11.523 6.797 -13.925 1.00 79.00 258 SER A N 1
ATOM 2041 C CA . SER A 1 258 ? 11.162 8.097 -13.349 1.00 79.00 258 SER A CA 1
ATOM 2042 C C . SER A 1 258 ? 10.482 7.997 -11.984 1.00 79.00 258 SER A C 1
ATOM 2044 O O . SER A 1 258 ? 10.449 8.995 -11.259 1.00 79.00 258 SER A O 1
ATOM 2046 N N . ASP A 1 259 ? 9.950 6.826 -11.645 1.00 79.19 259 ASP A N 1
ATOM 2047 C CA . ASP A 1 259 ? 9.059 6.617 -10.512 1.00 79.19 259 ASP A CA 1
ATOM 2048 C C . ASP A 1 259 ? 9.760 5.785 -9.438 1.00 79.19 259 ASP A C 1
ATOM 2050 O O 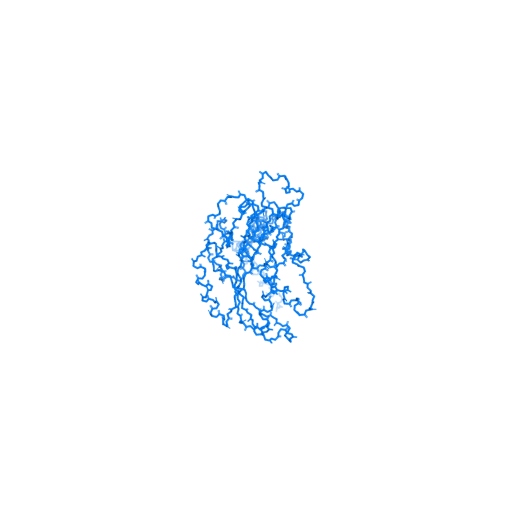. ASP A 1 259 ? 10.094 4.620 -9.642 1.00 79.19 259 ASP A O 1
ATOM 2054 N N . SER A 1 260 ? 9.996 6.395 -8.275 1.00 81.25 260 SER A N 1
ATOM 2055 C CA . SER A 1 260 ? 10.686 5.744 -7.154 1.00 81.25 260 SER A CA 1
ATOM 2056 C C . SER A 1 260 ? 9.902 4.585 -6.549 1.00 81.25 260 SER A C 1
ATOM 2058 O O . SER A 1 260 ? 10.501 3.707 -5.948 1.00 81.25 260 SER A O 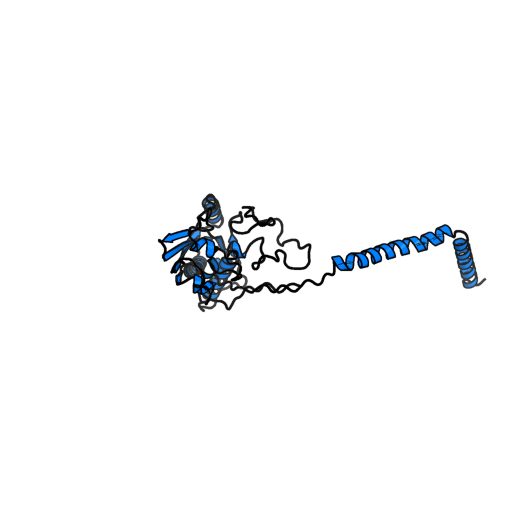1
ATOM 2060 N N . ASP A 1 261 ? 8.588 4.549 -6.756 1.00 79.81 261 ASP A N 1
ATOM 2061 C CA . ASP A 1 261 ? 7.687 3.487 -6.317 1.00 79.81 261 ASP A CA 1
ATOM 2062 C C . ASP A 1 261 ? 7.532 2.343 -7.338 1.00 79.81 261 ASP A C 1
ATOM 2064 O O . ASP A 1 261 ? 6.698 1.457 -7.152 1.00 79.81 261 ASP A O 1
ATOM 2068 N N . GLY A 1 262 ? 8.293 2.367 -8.439 1.00 78.00 262 GLY A N 1
ATOM 2069 C CA . GLY A 1 262 ? 8.198 1.399 -9.538 1.00 78.00 262 GLY A CA 1
ATOM 2070 C C . GLY A 1 262 ? 7.115 1.717 -10.579 1.00 78.00 262 GLY A C 1
ATOM 2071 O O . GLY A 1 262 ? 7.038 1.040 -11.606 1.00 78.00 262 GLY A O 1
ATOM 2072 N N . GLY A 1 263 ? 6.314 2.768 -10.365 1.00 78.44 263 GLY A N 1
ATOM 2073 C CA . GLY A 1 263 ? 5.290 3.248 -11.297 1.00 78.44 263 GLY A CA 1
ATOM 2074 C C . GLY A 1 263 ? 4.150 2.250 -11.545 1.00 78.44 263 GLY A C 1
ATOM 2075 O O . GLY A 1 263 ? 3.752 1.497 -10.654 1.00 78.44 263 GLY A O 1
ATOM 2076 N N . TYR A 1 264 ? 3.591 2.259 -12.759 1.00 74.62 264 TYR A N 1
ATOM 2077 C CA . TYR A 1 264 ? 2.523 1.342 -13.178 1.00 74.62 264 TYR A CA 1
ATOM 2078 C C . TYR A 1 264 ? 2.920 -0.133 -12.932 1.00 74.62 264 TYR A C 1
ATOM 2080 O O . TYR A 1 264 ? 4.000 -0.539 -13.364 1.00 74.62 264 TYR A O 1
ATOM 2088 N N . PRO A 1 265 ? 2.071 -0.953 -12.278 1.00 74.88 265 PRO A N 1
ATOM 2089 C CA . PRO A 1 265 ? 0.631 -0.754 -12.085 1.00 74.88 265 PRO A CA 1
ATOM 2090 C C . PRO A 1 265 ? 0.238 0.094 -10.862 1.00 74.88 265 PRO A C 1
ATOM 2092 O O . PRO A 1 265 ? -0.909 0.519 -10.777 1.00 74.88 265 PRO A O 1
ATOM 2095 N N . GLY A 1 266 ? 1.180 0.457 -9.986 1.00 80.62 266 GLY A N 1
ATOM 2096 C CA . GLY A 1 266 ? 0.948 1.403 -8.887 1.00 80.62 266 GLY A CA 1
ATOM 2097 C C . GLY A 1 266 ? 0.616 0.763 -7.538 1.00 80.62 266 GLY A C 1
ATOM 2098 O O . GLY A 1 266 ? -0.156 1.335 -6.775 1.00 80.62 266 GLY A O 1
ATOM 2099 N N . TYR A 1 267 ? 1.202 -0.397 -7.211 1.00 84.94 267 TYR A N 1
ATOM 2100 C CA . TYR A 1 267 ? 0.957 -1.108 -5.942 1.00 84.94 267 TYR A CA 1
ATOM 2101 C C . TYR A 1 267 ? 1.120 -0.230 -4.692 1.00 84.94 267 TYR A C 1
ATOM 2103 O O . TYR A 1 267 ? 0.368 -0.370 -3.728 1.00 84.94 267 TYR A O 1
ATOM 2111 N N . TRP A 1 268 ? 2.090 0.684 -4.700 1.00 87.50 268 TRP A N 1
ATOM 2112 C CA . TRP A 1 268 ? 2.258 1.648 -3.619 1.00 87.50 268 TRP A CA 1
ATOM 2113 C C . TRP A 1 268 ? 1.140 2.699 -3.618 1.00 87.50 268 TRP A C 1
ATOM 2115 O O . TRP A 1 268 ? 0.363 2.749 -2.669 1.00 87.50 268 TRP A O 1
ATOM 2125 N N . LYS A 1 269 ? 1.009 3.479 -4.701 1.00 85.88 269 LYS A N 1
ATOM 2126 C CA . LYS A 1 269 ? 0.046 4.592 -4.831 1.00 85.88 269 LYS A CA 1
ATOM 2127 C C . LYS A 1 269 ? -1.421 4.193 -4.663 1.00 85.88 269 LYS A C 1
ATOM 2129 O O . LYS A 1 269 ? -2.222 5.021 -4.247 1.00 85.88 269 LYS A O 1
ATOM 2134 N N . GLU A 1 270 ? -1.777 2.950 -4.972 1.00 86.88 270 GLU A N 1
ATOM 2135 C CA . GLU A 1 270 ? -3.142 2.426 -4.812 1.00 86.88 270 GLU A CA 1
ATOM 2136 C C . GLU A 1 270 ? -3.390 1.800 -3.427 1.00 86.88 270 GLU A C 1
ATOM 2138 O O . GLU A 1 270 ? -4.509 1.386 -3.124 1.00 86.88 270 GLU A O 1
ATOM 2143 N N . GLY A 1 271 ? -2.364 1.738 -2.572 1.00 90.00 271 GLY A N 1
ATOM 2144 C CA . GLY A 1 271 ? -2.463 1.273 -1.189 1.00 90.00 271 GLY A CA 1
ATOM 2145 C C . GLY A 1 271 ? -2.355 -0.243 -0.994 1.00 90.00 271 GLY A C 1
ATOM 2146 O O . GLY A 1 271 ? -2.558 -0.726 0.118 1.00 90.00 271 GLY A O 1
ATOM 2147 N N . PHE A 1 272 ? -1.996 -1.013 -2.025 1.00 91.19 272 PHE A N 1
ATOM 2148 C CA . PHE A 1 272 ? -1.831 -2.468 -1.908 1.00 91.19 272 PHE A CA 1
ATOM 2149 C C . PHE A 1 272 ? -0.764 -2.837 -0.870 1.00 91.19 272 PHE A C 1
ATOM 2151 O O . PHE A 1 272 ? -1.025 -3.625 0.037 1.00 91.19 272 PHE A O 1
ATOM 2158 N N . MET A 1 273 ? 0.425 -2.234 -0.980 1.00 91.38 273 MET A N 1
ATOM 2159 C CA . MET A 1 273 ? 1.573 -2.571 -0.127 1.00 91.38 273 MET A CA 1
ATOM 2160 C C . MET A 1 273 ? 1.305 -2.271 1.349 1.00 91.38 273 MET A C 1
ATOM 2162 O O . MET A 1 273 ? 1.671 -3.064 2.216 1.00 91.38 273 MET A O 1
ATOM 2166 N N . THR A 1 274 ? 0.634 -1.151 1.643 1.00 92.81 274 THR A N 1
ATOM 2167 C CA . THR A 1 274 ? 0.293 -0.794 3.025 1.00 92.81 274 THR A CA 1
ATOM 2168 C C . THR A 1 274 ? -0.730 -1.773 3.605 1.00 92.81 274 THR A C 1
ATOM 2170 O O . THR A 1 274 ? -0.508 -2.302 4.695 1.00 92.81 274 THR A O 1
ATOM 2173 N N . VAL A 1 275 ? -1.780 -2.126 2.849 1.00 94.75 275 VAL A N 1
ATOM 2174 C CA . VAL A 1 275 ? -2.784 -3.107 3.292 1.00 94.75 275 VAL A CA 1
ATOM 2175 C C . VAL A 1 275 ? -2.125 -4.465 3.520 1.00 94.75 275 VAL A C 1
ATOM 2177 O O . VAL A 1 275 ? -2.254 -5.017 4.610 1.00 94.75 275 VAL A O 1
ATOM 2180 N N . GLN A 1 276 ? -1.343 -4.962 2.560 1.00 94.00 276 GLN A N 1
ATOM 2181 C CA . GLN A 1 276 ? -0.617 -6.229 2.680 1.00 94.00 276 GLN A CA 1
ATOM 2182 C C . GLN A 1 276 ? 0.266 -6.261 3.929 1.00 94.00 276 GLN A C 1
ATOM 2184 O O . GLN A 1 276 ? 0.220 -7.206 4.721 1.00 94.00 276 GLN A O 1
ATOM 2189 N N . LYS A 1 277 ? 1.039 -5.196 4.153 1.00 92.88 277 LYS A N 1
ATOM 2190 C CA . LYS A 1 277 ? 1.897 -5.086 5.328 1.00 92.88 277 LYS A CA 1
ATOM 2191 C C . LYS A 1 277 ? 1.098 -5.051 6.627 1.00 92.88 277 LYS A C 1
ATOM 2193 O O . LYS A 1 277 ? 1.504 -5.688 7.595 1.00 92.88 277 LYS A O 1
ATOM 2198 N N . SER A 1 278 ? -0.027 -4.340 6.654 1.00 94.44 278 SER A N 1
ATOM 2199 C CA . SER A 1 278 ? -0.885 -4.239 7.837 1.00 94.44 278 SER A CA 1
ATOM 2200 C C . SER A 1 278 ? -1.478 -5.594 8.239 1.00 94.44 278 SER A C 1
ATOM 2202 O O . SER A 1 278 ? -1.428 -5.943 9.418 1.00 94.44 278 SER A O 1
ATOM 2204 N N . ILE A 1 279 ? -1.938 -6.393 7.265 1.00 95.19 279 ILE A N 1
ATOM 2205 C CA . ILE A 1 279 ? -2.457 -7.750 7.492 1.00 95.19 279 ILE A CA 1
ATOM 2206 C C . ILE A 1 279 ? -1.340 -8.666 7.992 1.00 95.19 279 ILE A C 1
ATOM 2208 O O . ILE A 1 279 ? -1.509 -9.345 9.002 1.00 95.19 279 ILE A O 1
ATOM 2212 N N . ASN A 1 280 ? -0.173 -8.639 7.341 1.00 93.06 280 ASN A N 1
ATOM 2213 C CA . ASN A 1 280 ? 0.973 -9.457 7.742 1.00 93.06 280 ASN A CA 1
ATOM 2214 C C . ASN A 1 280 ? 1.445 -9.127 9.162 1.00 93.06 280 ASN A C 1
ATOM 2216 O O . ASN A 1 280 ? 1.730 -10.035 9.940 1.00 93.06 280 ASN A O 1
ATOM 2220 N N . ASN A 1 281 ? 1.499 -7.841 9.515 1.00 93.00 281 ASN A N 1
ATOM 2221 C CA . ASN A 1 281 ? 1.845 -7.420 10.868 1.00 93.00 281 ASN A CA 1
ATOM 2222 C C . ASN A 1 281 ? 0.796 -7.915 11.876 1.00 93.00 281 ASN A C 1
ATOM 2224 O O . ASN A 1 281 ? 1.170 -8.475 12.897 1.00 93.00 281 ASN A O 1
ATOM 2228 N N . ALA A 1 282 ? -0.500 -7.782 11.580 1.00 94.44 282 ALA A N 1
ATOM 2229 C CA . ALA A 1 282 ? -1.563 -8.253 12.470 1.00 94.44 282 ALA A CA 1
ATOM 2230 C C . ALA A 1 282 ? -1.534 -9.777 12.684 1.00 94.44 282 ALA A C 1
ATOM 2232 O O . ALA A 1 282 ? -1.663 -10.243 13.814 1.00 94.44 282 ALA A O 1
ATOM 2233 N N . ILE A 1 283 ? -1.311 -10.554 11.622 1.00 93.00 283 ILE A N 1
ATOM 2234 C CA . ILE A 1 283 ? -1.126 -12.011 11.705 1.00 93.00 283 ILE A CA 1
ATOM 2235 C C . ILE A 1 283 ? 0.090 -12.345 12.571 1.00 93.00 283 ILE A C 1
ATOM 2237 O O . ILE A 1 283 ? -0.015 -13.152 13.493 1.00 93.00 283 ILE A O 1
ATOM 2241 N N . TYR A 1 284 ? 1.225 -11.687 12.325 1.00 91.88 284 TYR A N 1
ATOM 2242 C CA . TYR A 1 284 ? 2.444 -11.886 13.104 1.00 91.88 284 TYR A CA 1
ATOM 2243 C C . TYR A 1 284 ? 2.234 -11.577 14.593 1.00 91.88 284 TYR A C 1
ATOM 2245 O O . TYR A 1 284 ? 2.644 -12.365 15.445 1.00 91.88 284 TYR A O 1
ATOM 2253 N N . GLU A 1 285 ? 1.571 -10.464 14.918 1.00 92.31 285 GLU A N 1
ATOM 2254 C CA . GLU A 1 285 ? 1.253 -10.073 16.297 1.00 92.31 285 GLU A CA 1
ATOM 2255 C C . GLU A 1 285 ? 0.382 -11.127 16.996 1.00 92.31 285 GLU A C 1
ATOM 2257 O O . GLU A 1 285 ? 0.618 -11.450 18.159 1.00 92.31 285 GLU A O 1
ATOM 2262 N N . ILE A 1 286 ? -0.590 -11.712 16.289 1.00 91.88 286 ILE A N 1
ATOM 2263 C CA . ILE A 1 286 ? -1.449 -12.771 16.838 1.00 91.88 286 ILE A CA 1
ATOM 2264 C C . ILE A 1 286 ? -0.668 -14.070 17.053 1.00 91.88 286 ILE A C 1
ATOM 2266 O O . ILE A 1 286 ? -0.827 -14.697 18.099 1.00 91.88 286 ILE A O 1
ATOM 2270 N N . MET A 1 287 ? 0.167 -14.475 16.093 1.00 89.94 287 MET A N 1
ATOM 2271 C CA . MET A 1 287 ? 0.911 -15.738 16.161 1.00 89.94 287 MET A CA 1
ATOM 2272 C C . MET A 1 287 ? 2.042 -15.704 17.193 1.00 89.94 287 MET A C 1
ATOM 2274 O O . MET A 1 287 ? 2.290 -16.698 17.870 1.00 89.94 287 MET A O 1
ATOM 2278 N N . THR A 1 288 ? 2.741 -14.575 17.314 1.00 90.75 288 THR A N 1
ATOM 2279 C CA . THR A 1 288 ? 3.913 -14.443 18.198 1.00 90.75 288 THR A CA 1
ATOM 2280 C C . THR A 1 288 ? 3.588 -13.822 19.554 1.00 90.75 288 THR A C 1
ATOM 2282 O O . THR A 1 288 ? 4.388 -13.924 20.484 1.00 90.75 288 THR A O 1
ATOM 2285 N N . GLY A 1 289 ? 2.447 -13.136 19.675 1.00 90.25 289 GLY A N 1
ATOM 2286 C CA . GLY A 1 289 ? 2.100 -12.326 20.843 1.00 90.25 289 GLY A CA 1
ATOM 2287 C C . GLY A 1 289 ? 2.953 -11.061 21.007 1.00 90.25 289 GLY A C 1
ATOM 2288 O O . GLY A 1 289 ? 2.816 -10.373 22.018 1.00 90.25 289 GLY A O 1
ATOM 2289 N N . GLN A 1 290 ? 3.840 -10.749 20.055 1.00 89.62 290 GLN A N 1
ATOM 2290 C CA . GLN A 1 290 ? 4.725 -9.584 20.103 1.00 89.62 290 GLN A CA 1
ATOM 2291 C C . GLN A 1 290 ? 4.108 -8.417 19.319 1.00 89.62 290 GLN A C 1
ATOM 2293 O O . GLN A 1 290 ? 3.938 -8.554 18.107 1.00 89.62 290 GLN A O 1
ATOM 2298 N N . PRO A 1 291 ? 3.804 -7.269 19.954 1.00 88.94 291 PRO A N 1
ATOM 2299 C CA . PRO A 1 291 ? 3.228 -6.120 19.260 1.00 88.94 291 PRO A CA 1
ATOM 2300 C C . PRO A 1 291 ? 4.253 -5.457 18.326 1.00 88.94 291 PRO A C 1
ATOM 2302 O O . PRO A 1 291 ? 5.399 -5.224 18.717 1.00 88.94 291 PRO A O 1
ATOM 2305 N N . ILE A 1 292 ? 3.840 -5.089 17.108 1.00 89.69 292 ILE A N 1
ATOM 2306 C CA . ILE A 1 292 ? 4.682 -4.338 16.169 1.00 89.69 292 ILE A CA 1
ATOM 2307 C C . ILE A 1 292 ? 4.324 -2.849 16.269 1.00 89.69 292 ILE A C 1
ATOM 2309 O O . ILE A 1 292 ? 3.169 -2.486 16.037 1.00 89.69 292 ILE A O 1
ATOM 2313 N N . PRO A 1 293 ? 5.293 -1.948 16.515 1.00 88.88 293 PRO A N 1
ATOM 2314 C CA . PRO A 1 293 ? 5.040 -0.511 16.527 1.00 88.88 293 PRO A CA 1
ATOM 2315 C C . PRO A 1 293 ? 4.336 -0.012 15.256 1.00 88.88 293 PRO A C 1
ATOM 2317 O O . PRO A 1 293 ? 4.585 -0.487 14.143 1.00 88.88 293 PRO A O 1
ATOM 2320 N N . VAL A 1 294 ? 3.449 0.972 15.423 1.00 85.44 294 VAL A N 1
ATOM 2321 C CA . VAL A 1 294 ? 2.708 1.594 14.310 1.00 85.44 294 VAL A CA 1
ATOM 2322 C C . VAL A 1 294 ? 3.657 2.351 13.378 1.00 85.44 294 VAL A C 1
ATOM 2324 O O . VAL A 1 294 ? 3.511 2.292 12.157 1.00 85.44 294 VAL A O 1
ATOM 2327 N N . PHE A 1 295 ? 4.655 3.018 13.961 1.00 83.38 295 PHE A N 1
ATOM 2328 C CA . PHE A 1 295 ? 5.787 3.586 13.244 1.00 83.38 295 PHE A CA 1
ATOM 2329 C C . PHE A 1 295 ? 6.948 2.591 13.293 1.00 83.38 295 PHE A C 1
ATOM 2331 O O . PHE A 1 295 ? 7.583 2.419 14.334 1.00 83.38 295 PHE A O 1
ATOM 2338 N N . ASN A 1 296 ? 7.203 1.905 12.180 1.00 77.81 296 ASN A N 1
ATOM 2339 C CA . ASN A 1 296 ? 8.274 0.919 12.078 1.00 77.81 296 ASN A CA 1
ATOM 2340 C C . ASN A 1 296 ? 8.997 1.064 10.736 1.00 77.81 296 ASN A C 1
ATOM 2342 O O . ASN A 1 296 ? 8.522 0.578 9.713 1.00 77.81 296 ASN A O 1
ATOM 2346 N N . ALA A 1 297 ? 10.163 1.707 10.766 1.00 67.94 297 ALA A N 1
ATOM 2347 C CA . ALA A 1 297 ? 11.017 1.883 9.595 1.00 67.94 297 ALA A CA 1
ATOM 2348 C C . ALA A 1 297 ? 11.965 0.694 9.331 1.00 67.94 297 ALA A C 1
ATOM 2350 O O . ALA A 1 297 ? 12.673 0.703 8.332 1.00 67.94 297 ALA A O 1
ATOM 2351 N N . ASN A 1 298 ? 11.987 -0.336 10.187 1.00 55.09 298 ASN A N 1
ATOM 2352 C CA . ASN A 1 298 ? 12.957 -1.438 10.093 1.00 55.09 298 ASN A CA 1
ATOM 2353 C C . ASN A 1 298 ? 12.600 -2.485 9.021 1.00 55.09 298 ASN A C 1
ATOM 2355 O O . ASN A 1 298 ? 13.418 -3.345 8.713 1.00 55.09 298 ASN A O 1
ATOM 2359 N N . LEU A 1 299 ? 11.389 -2.436 8.457 1.00 53.44 299 LEU A N 1
ATOM 2360 C CA . LEU A 1 299 ? 10.935 -3.317 7.375 1.00 53.44 299 LEU A CA 1
ATOM 2361 C C . LEU A 1 299 ? 10.785 -2.483 6.097 1.00 53.44 299 LEU A C 1
ATOM 2363 O O . LEU A 1 299 ? 9.681 -2.093 5.719 1.00 53.44 299 LEU A O 1
ATOM 2367 N N . MET A 1 300 ? 11.924 -2.153 5.484 1.00 52.91 300 MET A N 1
ATOM 2368 C CA . MET A 1 300 ? 11.989 -1.351 4.260 1.00 52.91 300 MET A CA 1
ATOM 2369 C C . MET A 1 300 ? 11.657 -2.201 3.033 1.00 52.91 300 MET A C 1
ATOM 2371 O O . MET A 1 300 ? 12.085 -3.352 2.931 1.00 52.91 300 MET A O 1
ATOM 2375 N N . ALA A 1 301 ? 10.893 -1.636 2.097 1.00 52.59 301 ALA A N 1
ATOM 2376 C CA . ALA A 1 301 ? 10.775 -2.209 0.767 1.00 52.59 301 ALA A CA 1
ATOM 2377 C C . ALA A 1 301 ? 11.993 -1.742 -0.038 1.00 52.59 301 ALA A C 1
ATOM 2379 O O . ALA A 1 301 ? 12.088 -0.572 -0.410 1.00 52.59 301 ALA A O 1
ATOM 2380 N N . SER A 1 302 ? 12.945 -2.641 -0.279 1.00 41.72 302 SER A N 1
ATOM 2381 C CA . SER A 1 302 ? 14.029 -2.387 -1.219 1.00 41.72 302 SER A CA 1
ATOM 2382 C C . SER A 1 302 ? 13.597 -2.851 -2.608 1.00 41.72 302 SER A C 1
ATOM 2384 O O . SER A 1 302 ? 13.288 -4.021 -2.833 1.00 41.72 302 SER A O 1
ATOM 2386 N N . VAL A 1 303 ? 13.563 -1.924 -3.563 1.00 42.38 303 VAL A N 1
ATOM 2387 C CA . VAL A 1 303 ? 13.657 -2.303 -4.974 1.00 42.38 303 VAL A CA 1
ATOM 2388 C C . VAL A 1 303 ? 15.153 -2.463 -5.240 1.00 42.38 303 VAL A C 1
ATOM 2390 O O . VAL A 1 303 ? 15.895 -1.508 -4.996 1.00 42.38 303 VAL A O 1
ATOM 2393 N N . PRO A 1 304 ? 15.636 -3.647 -5.659 1.00 35.25 304 PRO A N 1
ATOM 2394 C CA . PRO A 1 304 ? 17.055 -3.826 -5.916 1.00 35.25 304 PRO A CA 1
ATOM 2395 C C . PRO A 1 304 ? 17.525 -2.805 -6.954 1.00 35.25 304 PRO A C 1
ATOM 2397 O O . PRO A 1 304 ? 16.804 -2.456 -7.889 1.00 35.25 304 PRO A O 1
ATOM 2400 N N . THR A 1 305 ? 18.744 -2.312 -6.773 1.00 36.06 305 THR A N 1
ATOM 2401 C CA . THR A 1 305 ? 19.488 -1.559 -7.780 1.00 36.06 305 THR A CA 1
ATOM 2402 C C . THR A 1 305 ? 19.577 -2.404 -9.048 1.00 36.06 305 THR A C 1
ATOM 2404 O O . THR A 1 305 ? 20.132 -3.500 -9.022 1.00 36.06 305 THR A O 1
ATOM 2407 N N . ILE A 1 306 ? 19.015 -1.918 -10.155 1.00 41.12 306 ILE A N 1
ATOM 2408 C CA . ILE A 1 306 ? 19.102 -2.593 -11.454 1.00 41.12 306 ILE A CA 1
ATOM 2409 C C . ILE A 1 306 ? 19.939 -1.709 -12.382 1.00 41.12 306 ILE A C 1
ATOM 2411 O O . ILE A 1 306 ? 19.634 -0.522 -12.538 1.00 41.12 306 ILE A O 1
ATOM 2415 N N . CYS A 1 307 ? 21.011 -2.307 -12.914 1.00 37.56 307 CYS A N 1
ATOM 2416 C CA . CYS A 1 307 ? 21.905 -1.754 -13.933 1.00 37.56 307 CYS A CA 1
ATOM 2417 C C . CYS A 1 307 ? 21.163 -1.415 -15.229 1.00 37.56 307 CYS A C 1
ATOM 2419 O O . CYS A 1 307 ? 20.281 -2.211 -15.629 1.00 37.56 307 CYS A O 1
#

Organism: Ancylostoma caninum (NCBI:txid29170)

Radius of gyration: 30.89 Å; chains: 1; bounding box: 67×80×85 Å

Foldseek 3Di:
DDPVVVVVVVVVVVVVVCVVCVVVVCCVVVVVVVVVCVVVVCCVVCCCVAVDDDDFDDQQWFFQLLAQLQQQAASDLVCLLRGLFRQCCQFQPPDPVFAQAAWDDDPLAEIETEAEEEEDDDAPQVVQLVVLSQVLHQDKDAPSQCVHNPPCSVVDPGSGHRIYGYGYDYYHHNDPVVRVVVVVVQCVPRGNRNYQWYKYFDCCRRPPLQPDPDGDMDIGGDQFDNSAQPPVNHRPSHGAPPVDPDDDDPGFDQPCSPRSQSGPVCCSNSCVSSNVNSSVQSSCCVNVVDHDDSDDRPRIDDDDRTD

pLDDT: mean 82.13, std 13.35, range [35.25, 98.19]

Secondary structure (DSSP, 8-state):
--HHHHHHHHHHHHHHHHHH-HHHHHHHHHHHHHHHHHHHHHHHHHHHHHS------PPPPEE--SSTHHHH--SBTTBGGGSSS-HHHHHTT---SS-SSEEEEETTTEEEEEEEEEEES--HHHHHHHHHHHHHHSEEEESHHHHHHGGGGGG--S---SEEEEEEEEEE-SSHHHHHHHHHHHTTS-SS--EEEEEEE-HHHHTTTTT-SS--EEEE--SB-SS-B-TTSSB--PBP-TT-SS----SSS-SSTT-TT--TT-TTTTTHHHHHHHHHHHHHHHHH-PPPPSS--SSEEPPPP--

Sequence (307 aa):
MGALAQLRLLLWKNWLHQIRSPWFTLMEFFIPLLLIAISFGLMIGLRGDFERDHRLRNYPEWPVMGSAYDLIMPTNSSRPDSAILDPISLFSNTSMDCAFLNLTREGADGVHLDVKLIYAPITDTTRRIMEIVKNRYSITIKNPMSIIYGPYASLLPMTMPKYFQSNMSIQGFDTEADMVAYAKESFSNQCGNPLLAGITFNDSIANSLSSETNLEYTIRLSNTNRRSKGASGTNTYTPWNTKVVFAIQFISGPINPSDSDGGYPGYWKEGFMTVQKSINNAIYEIMTGQPIPVFNANLMASVPTIC